Protein AF-A0A1H4JN04-F1 (afdb_monomer)

Secondary structure (DSSP, 8-state):
----------------------EETTTTEE--HHHHHHHHHHHHHHHHHHHTT---IIIIIHHHHHHHHHHHHHGGGPPTT--------S-STTTSHHHHHHGGGS-TT--EEEEE-SB-SS-EEEEESSTHHHHHHHHHHHHHHT---EE----STHHHHHHTT--EEEEE-B-TTTTSTT--GGGS-HHHHHHHHHHHHHHHHHHHHTTT-

Organism: NCBI:txid208445

Mean predicted aligned error: 12.45 Å

Sequence (213 aa):
MPRTRTSNRELFSLFRTAATVDFCESCAQVCTGQCCADALLDRARTQALQLHSRSAAADNASGIAVALEAARIRTPTMPDGAGLAVGFLDAEEIGARGSAHHAPTVAPDTVVINVDGAQLGDAPTEAGGPAHALLAALDQAGRETGVPPRAGAMASGNRRYAAAGLPAAGIGMGIPGYQTPAETADRVETHTLVAATRLVVATVRQLAGSVTG

Radius of gyration: 24.5 Å; Cα contacts (8 Å, |Δi|>4): 330; chains: 1; bounding box: 66×28×75 Å

Nearest PDB structures (foldseek):
  1tkh-assembly1_A  TM=7.810E-01  e=4.495E-03  Streptomyces griseus
  4h2k-assembly2_B  TM=6.368E-01  e=4.782E-03  Haemophilus influenzae Rd KW20
  4op4-assembly2_B  TM=6.641E-01  e=9.433E-03  Vibrio cholerae O1 biovar El Tor str. N16961
  7lji-assembly1_B-2  TM=6.453E-01  e=3.189E-01  Sphingomonas sp. KT-1

pLDDT: mean 81.04, std 20.5, range [25.94, 98.38]

InterPro domains:
  IPR007484 Peptidase M28 [PF04389] (56-203)

Structure (mmCIF, N/CA/C/O backbone):
data_AF-A0A1H4JN04-F1
#
_entry.id   AF-A0A1H4JN04-F1
#
loop_
_atom_site.group_PDB
_atom_site.id
_atom_site.type_symbol
_atom_site.label_atom_id
_atom_site.label_alt_id
_atom_site.label_comp_id
_atom_site.label_asym_id
_atom_site.label_entity_id
_atom_site.label_seq_id
_atom_site.pdbx_PDB_ins_code
_atom_site.Cartn_x
_atom_site.Cartn_y
_atom_site.Cartn_z
_atom_site.occupancy
_atom_site.B_iso_or_equiv
_atom_site.auth_seq_id
_atom_site.auth_comp_id
_atom_site.auth_asym_id
_atom_site.auth_atom_id
_atom_site.pdbx_PDB_model_num
ATOM 1 N N . MET A 1 1 ? -49.963 -9.755 -3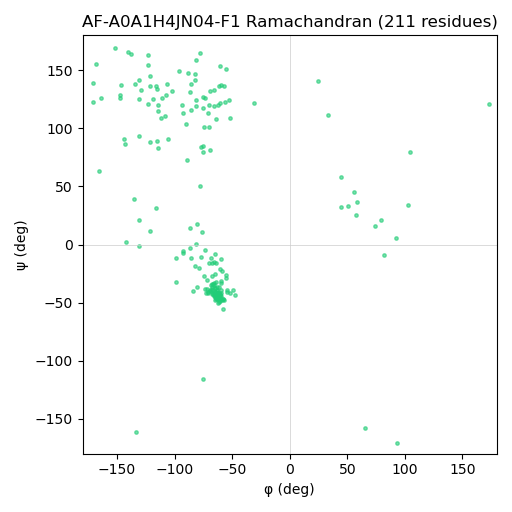6.664 1.00 28.50 1 MET A N 1
ATOM 2 C CA . MET A 1 1 ? -49.361 -9.342 -37.956 1.00 28.50 1 MET A CA 1
ATOM 3 C C . MET A 1 1 ? -49.487 -7.824 -38.081 1.00 28.50 1 MET A C 1
ATOM 5 O O . MET A 1 1 ? -50.532 -7.343 -37.672 1.00 28.50 1 MET A O 1
ATOM 9 N N . PRO A 1 2 ? -48.560 -7.091 -38.725 1.00 43.56 2 PRO A N 1
ATOM 10 C CA . PRO A 1 2 ? -47.093 -7.168 -38.650 1.00 43.56 2 PRO A CA 1
ATOM 11 C C . PRO A 1 2 ? -46.381 -5.776 -38.600 1.00 43.56 2 PRO A C 1
ATOM 13 O O . PRO A 1 2 ? -46.979 -4.759 -38.911 1.00 43.56 2 PRO A O 1
ATOM 16 N N . ARG A 1 3 ? -45.091 -5.810 -38.193 1.00 34.88 3 ARG A N 1
ATOM 17 C CA . ARG A 1 3 ? -43.846 -5.099 -38.640 1.00 34.88 3 ARG A CA 1
ATOM 18 C C . ARG A 1 3 ? -43.960 -3.732 -39.358 1.00 34.88 3 ARG A C 1
ATOM 20 O O . ARG A 1 3 ? -44.782 -3.589 -40.242 1.00 34.88 3 ARG A O 1
ATOM 27 N N . THR A 1 4 ? -43.087 -2.743 -39.103 1.00 33.72 4 THR A N 1
ATOM 28 C CA . THR A 1 4 ? -41.651 -2.668 -39.516 1.00 33.72 4 THR A CA 1
ATOM 29 C C . THR A 1 4 ? -40.889 -1.586 -38.715 1.00 33.72 4 THR A C 1
ATOM 31 O O . THR A 1 4 ? -41.399 -0.488 -38.552 1.00 33.72 4 THR A O 1
ATOM 34 N N . ARG A 1 5 ? -39.754 -1.867 -38.049 1.00 40.44 5 ARG A N 1
ATOM 35 C CA . ARG A 1 5 ? -38.342 -1.724 -38.506 1.00 40.44 5 ARG A CA 1
ATOM 36 C C . ARG A 1 5 ? -38.036 -0.554 -39.456 1.00 40.44 5 ARG A C 1
ATOM 38 O O . ARG A 1 5 ? -38.307 -0.674 -40.639 1.00 40.44 5 ARG A O 1
ATOM 45 N N . THR A 1 6 ? -37.285 0.419 -38.941 1.00 34.53 6 THR A N 1
ATOM 46 C CA . THR A 1 6 ? -36.242 1.232 -39.607 1.00 34.53 6 THR A CA 1
ATOM 47 C C . THR A 1 6 ? -35.555 2.032 -38.494 1.00 34.53 6 THR A C 1
ATOM 49 O O . THR A 1 6 ? -36.249 2.538 -37.628 1.00 34.53 6 THR A O 1
ATOM 52 N N . SER A 1 7 ? -34.250 2.248 -38.406 1.00 34.25 7 SER A N 1
ATOM 53 C CA . SER A 1 7 ? -33.061 1.776 -39.114 1.00 34.25 7 SER A CA 1
ATOM 54 C C . SER A 1 7 ? -31.942 2.641 -38.521 1.00 34.25 7 SER A C 1
ATOM 56 O O . SER A 1 7 ? -32.022 3.860 -38.641 1.00 34.25 7 SER A O 1
ATOM 58 N N . ASN A 1 8 ? -30.918 2.035 -37.914 1.00 35.16 8 ASN A N 1
ATOM 59 C CA . ASN A 1 8 ? -29.665 2.707 -37.563 1.00 35.16 8 ASN A CA 1
ATOM 60 C C . ASN A 1 8 ? -29.101 3.420 -38.801 1.00 35.16 8 ASN A C 1
ATOM 62 O O . ASN A 1 8 ? -28.632 2.773 -39.735 1.00 35.16 8 ASN A O 1
ATOM 66 N N . ARG A 1 9 ? -29.158 4.748 -38.814 1.00 36.44 9 ARG A N 1
ATOM 67 C CA . ARG A 1 9 ? -28.442 5.604 -39.760 1.00 36.44 9 ARG A CA 1
ATOM 68 C C . ARG A 1 9 ? -28.012 6.840 -38.995 1.00 36.44 9 ARG A C 1
ATOM 70 O O . ARG A 1 9 ? -28.771 7.788 -38.975 1.00 36.44 9 ARG A O 1
ATOM 77 N N . GLU A 1 10 ? -26.851 6.762 -38.352 1.00 33.22 10 GLU A N 1
ATOM 78 C CA . GLU A 1 10 ? -25.889 7.862 -38.149 1.00 33.22 10 GLU A CA 1
ATOM 79 C C . GLU A 1 10 ? -24.555 7.245 -37.696 1.00 33.22 10 GLU A C 1
ATOM 81 O O . GLU A 1 10 ? -24.078 7.394 -36.580 1.00 33.22 10 GLU A O 1
ATOM 86 N N . LEU A 1 11 ? -23.979 6.447 -38.587 1.00 33.81 11 LEU A N 1
ATOM 87 C CA . LEU A 1 11 ? -22.575 6.053 -38.602 1.00 33.81 11 LEU A CA 1
ATOM 88 C C . LEU A 1 11 ? -22.271 5.905 -40.091 1.00 33.81 11 LEU A C 1
ATOM 90 O O . LEU A 1 11 ? -23.042 5.241 -40.778 1.00 33.81 11 LEU A O 1
ATOM 94 N N . PHE A 1 12 ? -21.207 6.552 -40.564 1.00 32.62 12 PHE A N 1
ATOM 95 C CA . PHE A 1 12 ? -20.752 6.705 -41.961 1.00 32.62 12 PHE A CA 1
ATOM 96 C C . PHE A 1 12 ? -20.997 8.072 -42.609 1.00 32.62 12 PHE A C 1
ATOM 98 O O . PHE A 1 12 ? -21.871 8.249 -43.450 1.00 32.62 12 PHE A O 1
ATOM 105 N N . SER A 1 13 ? -20.115 9.011 -42.264 1.00 25.94 13 SER A N 1
ATOM 106 C CA . SER A 1 13 ? -19.637 10.123 -43.100 1.00 25.94 13 SER A CA 1
ATOM 107 C C . SER A 1 13 ? -18.478 10.765 -42.313 1.00 25.94 13 SER A C 1
ATOM 109 O O . SER A 1 13 ? -18.684 11.098 -41.157 1.00 25.94 13 SER A O 1
ATOM 111 N N . LEU A 1 14 ? -17.223 10.923 -42.733 1.00 28.14 14 LEU A N 1
ATOM 112 C CA . LEU A 1 14 ? -16.514 10.763 -43.992 1.00 28.14 14 LEU A CA 1
ATOM 113 C C . LEU A 1 14 ? -15.076 10.314 -43.657 1.00 28.14 14 LEU A C 1
ATOM 115 O O . LEU A 1 14 ? -14.365 11.044 -42.975 1.00 28.14 14 LEU A O 1
ATOM 119 N N . PHE A 1 15 ? -14.597 9.207 -44.222 1.00 27.91 15 PHE A N 1
ATOM 120 C CA . PHE A 1 15 ? -13.182 9.109 -44.592 1.00 27.91 15 PHE A CA 1
ATOM 121 C C . PHE A 1 15 ? -13.132 9.236 -46.111 1.00 27.91 15 PHE A C 1
ATOM 123 O O . PHE A 1 15 ? -13.278 8.258 -46.838 1.00 27.91 15 PHE A O 1
ATOM 130 N N . ARG A 1 16 ? -12.991 10.471 -46.607 1.00 29.03 16 ARG A N 1
ATOM 131 C CA . ARG A 1 16 ? -12.428 10.668 -47.944 1.00 29.03 16 ARG A CA 1
ATOM 132 C C . ARG A 1 16 ? -10.940 10.404 -47.810 1.00 29.03 16 ARG A C 1
ATOM 134 O O . ARG A 1 16 ? -10.205 11.261 -47.334 1.00 29.03 16 ARG A O 1
ATOM 141 N N . THR A 1 17 ? -10.506 9.223 -48.218 1.00 34.16 17 THR A N 1
ATOM 142 C CA . THR A 1 17 ? -9.106 8.998 -48.543 1.00 34.16 17 THR A CA 1
ATOM 143 C C . THR A 1 17 ? -8.814 9.765 -49.828 1.00 34.16 17 THR A C 1
ATOM 145 O O . THR A 1 17 ? -9.156 9.342 -50.930 1.00 34.16 17 THR A O 1
ATOM 148 N N . ALA A 1 18 ? -8.187 10.935 -49.698 1.00 36.44 18 ALA A N 1
ATOM 149 C CA . ALA A 1 18 ? -7.223 11.305 -50.719 1.00 36.44 18 ALA A CA 1
ATOM 150 C C . ALA A 1 18 ? -6.161 10.201 -50.678 1.00 36.44 18 ALA A C 1
ATOM 152 O O . ALA A 1 18 ? -5.630 9.909 -49.609 1.00 36.44 18 ALA A O 1
ATOM 153 N N . ALA A 1 19 ? -5.938 9.518 -51.799 1.00 39.62 19 ALA A N 1
ATOM 154 C CA . ALA A 1 19 ? -4.893 8.514 -51.905 1.00 39.62 19 ALA A CA 1
ATOM 155 C C . ALA A 1 19 ? -3.532 9.223 -51.848 1.00 39.62 19 ALA A C 1
ATOM 157 O O . ALA A 1 19 ? -2.934 9.521 -52.879 1.00 39.62 19 ALA A O 1
ATOM 158 N N . THR A 1 20 ? -3.066 9.550 -50.644 1.00 42.44 20 THR A N 1
ATOM 159 C CA . THR A 1 20 ? -1.646 9.771 -50.405 1.00 42.44 20 THR A CA 1
ATOM 160 C C . THR A 1 20 ? -1.004 8.397 -50.386 1.00 42.44 20 THR A C 1
ATOM 162 O O . THR A 1 20 ? -1.379 7.508 -49.623 1.00 42.44 20 THR A O 1
ATOM 165 N N . VAL A 1 21 ? -0.101 8.189 -51.334 1.00 44.69 21 VAL A N 1
ATOM 166 C CA . VAL A 1 21 ? 0.678 6.965 -51.455 1.00 44.69 21 VAL A CA 1
ATOM 167 C C . VAL A 1 21 ? 1.739 7.022 -50.360 1.00 44.69 21 VAL A C 1
ATOM 169 O O . VAL A 1 21 ? 2.866 7.435 -50.607 1.00 44.69 21 VAL A O 1
ATOM 172 N N . ASP A 1 22 ? 1.361 6.703 -49.125 1.00 50.53 22 ASP A N 1
ATOM 173 C CA . ASP A 1 22 ? 2.326 6.633 -48.034 1.00 50.53 22 ASP A CA 1
ATOM 174 C C . ASP A 1 22 ? 3.136 5.342 -48.177 1.00 50.53 22 ASP A C 1
ATOM 176 O O . ASP A 1 22 ? 2.600 4.243 -48.356 1.00 50.53 22 ASP A O 1
ATOM 180 N N . PHE A 1 23 ? 4.456 5.497 -48.185 1.00 49.50 23 PHE A N 1
ATOM 181 C CA . PHE A 1 23 ? 5.401 4.407 -48.372 1.00 49.50 23 PHE A CA 1
ATOM 182 C C . PHE A 1 23 ? 5.602 3.684 -47.036 1.00 49.50 23 PHE A C 1
ATOM 184 O O . PHE A 1 23 ? 5.939 4.311 -46.033 1.00 49.50 23 PHE A O 1
ATOM 191 N N . CYS A 1 24 ? 5.383 2.369 -47.001 1.00 51.59 24 CYS A N 1
ATOM 192 C CA . CYS A 1 24 ? 5.572 1.573 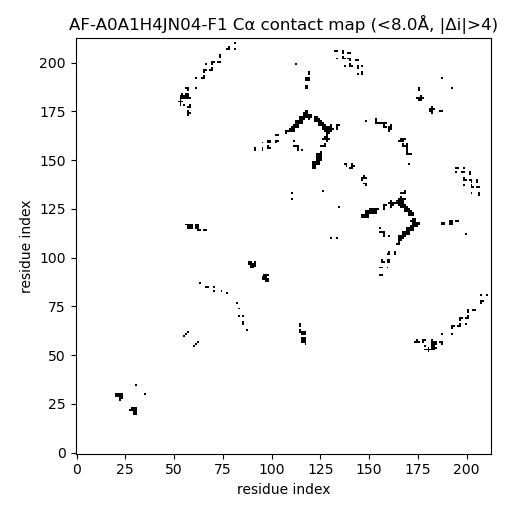-45.791 1.00 51.59 24 CYS A CA 1
ATOM 193 C C . CYS A 1 24 ? 6.993 0.998 -45.756 1.00 51.59 24 CYS A C 1
ATOM 195 O O . CYS A 1 24 ? 7.342 0.130 -46.560 1.00 51.59 24 CYS A O 1
ATOM 197 N N . GLU A 1 25 ? 7.813 1.453 -44.805 1.00 56.00 25 GLU A N 1
ATOM 198 C CA . GLU A 1 25 ? 9.202 0.994 -44.647 1.00 56.00 25 GLU A CA 1
ATOM 199 C C . GLU A 1 25 ? 9.319 -0.514 -44.364 1.00 56.00 25 GLU A C 1
ATOM 201 O O . GLU A 1 25 ? 10.358 -1.101 -44.649 1.00 56.00 25 GLU A O 1
ATOM 206 N N . SER A 1 26 ? 8.265 -1.176 -43.864 1.00 55.16 26 SER A N 1
ATOM 207 C CA . SER A 1 26 ? 8.341 -2.605 -43.521 1.00 55.16 26 SER A CA 1
ATOM 208 C C . SER A 1 26 ? 8.237 -3.548 -44.725 1.00 55.16 26 SER A C 1
ATOM 210 O O . SER A 1 26 ? 8.626 -4.707 -44.615 1.00 55.16 26 SER A O 1
ATOM 212 N N . CYS A 1 27 ? 7.692 -3.093 -45.857 1.00 57.31 27 CYS A N 1
ATOM 213 C CA . CYS A 1 27 ? 7.453 -3.939 -47.036 1.00 57.31 27 CYS A CA 1
ATOM 214 C C . CYS A 1 27 ? 7.954 -3.335 -48.355 1.00 57.31 27 CYS A C 1
ATOM 216 O O . CYS A 1 27 ? 7.844 -3.988 -49.391 1.00 57.31 27 CYS A O 1
ATOM 218 N N . ALA A 1 28 ? 8.529 -2.125 -48.326 1.00 55.62 28 ALA A N 1
ATOM 219 C CA . ALA A 1 28 ? 9.089 -1.429 -49.489 1.00 55.62 28 ALA A CA 1
ATOM 220 C C . ALA A 1 28 ? 8.124 -1.353 -50.697 1.00 55.62 28 ALA A C 1
ATOM 222 O O . ALA A 1 28 ? 8.550 -1.402 -51.853 1.00 55.62 28 ALA A O 1
ATOM 223 N N . GLN A 1 29 ? 6.815 -1.251 -50.435 1.00 58.88 29 GLN A N 1
ATOM 224 C CA . GLN A 1 29 ? 5.751 -1.196 -51.442 1.00 58.88 29 GLN A CA 1
ATOM 225 C C . GLN A 1 29 ? 4.649 -0.191 -51.059 1.00 58.88 29 GLN A C 1
ATOM 227 O O . GLN A 1 29 ? 4.565 0.277 -49.922 1.00 58.88 29 GLN A O 1
ATOM 232 N N . VAL A 1 30 ? 3.802 0.145 -52.042 1.00 56.59 30 VAL A N 1
ATOM 233 C CA . VAL A 1 30 ? 2.642 1.039 -51.892 1.00 56.59 30 VAL A CA 1
ATOM 234 C C . VAL A 1 30 ? 1.639 0.443 -50.901 1.00 56.59 30 VAL A C 1
ATOM 236 O O . VAL A 1 30 ? 1.120 -0.653 -51.115 1.00 56.59 30 VAL A O 1
ATOM 239 N N . CYS A 1 31 ? 1.362 1.175 -49.820 1.00 55.69 31 CYS A N 1
ATOM 240 C CA . CYS A 1 31 ? 0.567 0.680 -48.703 1.00 55.69 31 CYS A CA 1
ATOM 241 C C . CYS A 1 31 ? -0.918 0.545 -49.087 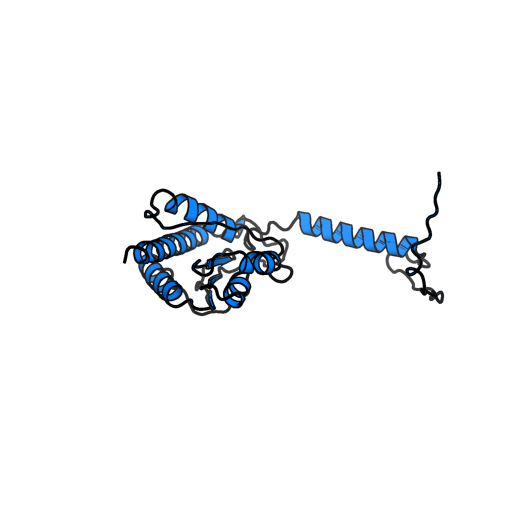1.00 55.69 31 CYS A C 1
ATOM 243 O O . CYS A 1 31 ? -1.611 1.532 -49.335 1.00 55.69 31 CYS A O 1
ATOM 245 N N . THR A 1 32 ? -1.432 -0.685 -49.142 1.00 66.56 32 THR A N 1
ATOM 246 C CA . THR A 1 32 ? -2.881 -0.933 -49.201 1.00 66.56 32 THR A CA 1
ATOM 247 C C . THR A 1 32 ? -3.476 -0.853 -47.793 1.00 66.56 32 THR A C 1
ATOM 249 O O . THR A 1 32 ? -2.770 -1.049 -46.804 1.00 66.56 32 THR A O 1
ATOM 252 N N . GLY A 1 33 ? -4.790 -0.623 -47.669 1.00 66.00 33 GLY A N 1
ATOM 253 C CA . GLY A 1 33 ? -5.460 -0.617 -46.356 1.00 66.00 33 GLY A CA 1
ATOM 2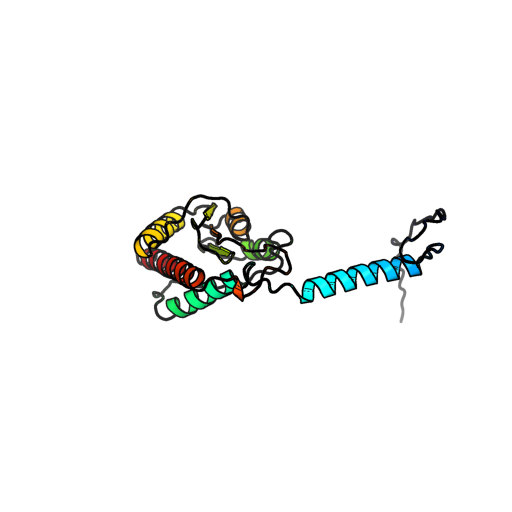54 C C . GLY A 1 33 ? -5.248 -1.912 -45.553 1.00 66.00 33 GLY A C 1
ATOM 255 O O . GLY A 1 33 ? -5.182 -1.872 -44.327 1.00 66.00 33 GLY A O 1
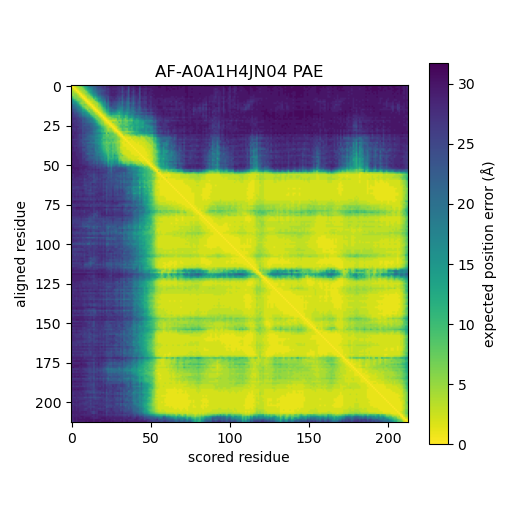ATOM 256 N N . GLN A 1 34 ? -5.053 -3.038 -46.247 1.00 69.81 34 GLN A N 1
ATOM 257 C CA . GLN A 1 34 ? -4.726 -4.329 -45.644 1.00 69.81 34 GLN A CA 1
ATOM 258 C C . GLN A 1 34 ? -3.310 -4.348 -45.039 1.00 69.81 34 GLN A C 1
ATOM 260 O O . GLN A 1 34 ? -3.127 -4.850 -43.937 1.00 69.81 34 GLN A O 1
ATOM 265 N N . CYS A 1 35 ? -2.328 -3.727 -45.699 1.00 67.00 35 CYS A N 1
ATOM 266 C CA . CYS A 1 35 ? -0.950 -3.648 -45.206 1.00 67.00 35 CYS A CA 1
ATOM 267 C C . CYS A 1 35 ? -0.843 -2.839 -43.901 1.00 67.00 35 CYS A C 1
ATOM 269 O O . CYS A 1 35 ? -0.174 -3.266 -42.961 1.00 67.00 35 CYS A O 1
ATOM 271 N N . CYS A 1 36 ? -1.567 -1.718 -43.793 1.00 68.12 36 CYS A N 1
ATOM 272 C CA . CYS A 1 36 ? -1.653 -0.957 -42.541 1.00 68.12 36 CYS A CA 1
ATOM 273 C C . CYS A 1 36 ? -2.280 -1.778 -41.404 1.00 68.12 36 CYS A C 1
ATOM 275 O O . CYS A 1 36 ? -1.807 -1.718 -40.269 1.00 68.12 36 CYS A O 1
ATOM 277 N N . ALA A 1 37 ? -3.338 -2.541 -41.698 1.00 70.00 37 ALA A N 1
ATOM 278 C CA . ALA A 1 37 ? -3.999 -3.389 -40.710 1.00 70.00 37 ALA A CA 1
ATOM 279 C C . ALA A 1 37 ? -3.071 -4.511 -40.218 1.00 70.00 37 ALA A C 1
ATOM 281 O O . ALA A 1 37 ? -2.956 -4.724 -39.012 1.00 70.00 37 ALA A O 1
ATOM 282 N N . ASP A 1 38 ? -2.353 -5.164 -41.131 1.00 72.81 38 ASP A N 1
ATOM 283 C CA . ASP A 1 38 ? -1.415 -6.234 -40.795 1.00 72.81 38 ASP A CA 1
ATOM 284 C C . ASP A 1 38 ? -0.203 -5.703 -40.010 1.00 72.81 38 ASP A C 1
ATOM 286 O O . ASP A 1 38 ? 0.202 -6.325 -39.033 1.00 72.81 38 ASP A O 1
ATOM 290 N N . ALA A 1 39 ? 0.315 -4.511 -40.335 1.00 70.12 39 ALA A N 1
ATOM 291 C CA . ALA A 1 39 ? 1.392 -3.868 -39.575 1.00 70.12 39 ALA A CA 1
ATOM 292 C C . ALA A 1 39 ? 0.958 -3.438 -38.160 1.00 70.12 39 ALA A C 1
ATOM 294 O O . ALA A 1 39 ? 1.735 -3.534 -37.208 1.00 70.12 39 ALA A O 1
ATOM 295 N N . LEU A 1 40 ? -0.288 -2.979 -37.991 1.00 73.75 40 LEU A N 1
ATOM 296 C CA . LEU A 1 40 ? -0.857 -2.692 -36.671 1.00 73.75 40 LEU A CA 1
ATOM 297 C C . LEU A 1 40 ? -1.042 -3.971 -35.852 1.00 73.75 40 LEU A C 1
ATOM 299 O O . LEU A 1 40 ? -0.724 -3.984 -34.663 1.00 73.75 40 LEU A O 1
ATOM 303 N N . LEU A 1 41 ? -1.512 -5.048 -36.483 1.00 75.56 41 LEU A N 1
ATOM 304 C CA . LEU A 1 41 ? -1.635 -6.359 -35.849 1.00 75.56 41 LEU A CA 1
ATOM 305 C C . LEU A 1 41 ? -0.268 -6.942 -35.482 1.00 75.56 41 LEU A C 1
ATOM 307 O O . LEU A 1 41 ? -0.140 -7.535 -34.416 1.00 75.56 41 LEU A O 1
ATOM 311 N N . ASP A 1 42 ? 0.754 -6.749 -36.312 1.00 72.62 42 ASP A N 1
ATOM 312 C CA . ASP A 1 42 ? 2.114 -7.216 -36.047 1.00 72.62 42 ASP A CA 1
ATOM 313 C C . ASP A 1 42 ? 2.797 -6.408 -34.935 1.00 72.62 42 ASP A C 1
ATOM 315 O O . ASP A 1 42 ? 3.412 -6.985 -34.039 1.00 72.62 42 ASP A O 1
ATOM 319 N N . ARG A 1 43 ? 2.584 -5.084 -34.883 1.00 70.56 43 ARG A N 1
ATOM 320 C CA . ARG A 1 43 ? 2.975 -4.264 -33.722 1.00 70.56 43 ARG A CA 1
ATOM 321 C C . ARG A 1 43 ? 2.253 -4.702 -32.456 1.00 70.56 43 ARG A C 1
ATOM 323 O O . ARG A 1 43 ? 2.905 -4.871 -31.433 1.00 70.56 43 ARG A O 1
ATOM 330 N N . ALA A 1 44 ? 0.944 -4.937 -32.519 1.00 67.50 44 ALA A N 1
ATOM 331 C CA . ALA A 1 44 ? 0.170 -5.411 -31.374 1.00 67.50 44 ALA A CA 1
ATOM 332 C C . ALA A 1 44 ? 0.629 -6.804 -30.911 1.00 67.50 44 ALA A C 1
ATOM 334 O O . ALA A 1 44 ? 0.739 -7.039 -29.712 1.00 67.50 44 ALA A O 1
ATOM 335 N N . ARG A 1 45 ? 0.964 -7.713 -31.837 1.00 66.56 45 ARG A N 1
ATOM 336 C CA . ARG A 1 45 ? 1.539 -9.034 -31.533 1.00 66.56 45 ARG A CA 1
ATOM 337 C C . ARG A 1 45 ? 2.941 -8.930 -30.953 1.00 66.56 45 ARG A C 1
ATOM 339 O O . ARG A 1 45 ? 3.224 -9.605 -29.974 1.00 66.56 45 ARG A O 1
ATOM 346 N N . THR A 1 46 ? 3.794 -8.071 -31.499 1.00 60.75 46 THR A N 1
ATOM 347 C CA . THR A 1 46 ? 5.146 -7.821 -30.981 1.00 60.75 46 THR A CA 1
ATOM 348 C C . THR A 1 46 ? 5.083 -7.225 -29.577 1.00 60.75 46 THR A C 1
ATOM 350 O O . THR A 1 46 ? 5.795 -7.669 -28.682 1.00 60.75 46 THR A O 1
ATOM 353 N N . GLN A 1 47 ? 4.169 -6.284 -29.344 1.00 58.94 47 GLN A N 1
ATOM 354 C CA . GLN A 1 47 ? 3.922 -5.689 -28.034 1.00 58.94 47 GLN A CA 1
ATOM 355 C C . GLN A 1 47 ? 3.324 -6.712 -27.054 1.00 58.94 47 GLN A C 1
ATOM 357 O O . GLN A 1 47 ? 3.737 -6.770 -25.899 1.00 58.94 47 GLN A O 1
ATOM 362 N N . ALA A 1 48 ? 2.426 -7.587 -27.515 1.00 54.03 48 ALA A N 1
ATOM 363 C CA . ALA A 1 48 ? 1.912 -8.706 -26.730 1.00 54.03 48 ALA A CA 1
ATOM 364 C C . ALA A 1 48 ? 3.010 -9.726 -26.392 1.00 54.03 48 ALA A C 1
ATOM 366 O O . ALA A 1 48 ? 3.084 -10.180 -25.259 1.00 54.03 48 ALA A O 1
ATOM 367 N N . LEU A 1 49 ? 3.909 -10.058 -27.319 1.00 53.06 49 LEU A N 1
ATOM 368 C CA . LEU A 1 49 ? 5.046 -10.949 -27.064 1.00 53.06 49 LEU A CA 1
ATOM 369 C C . LEU A 1 49 ? 6.065 -10.317 -26.102 1.00 53.06 49 LEU A C 1
ATOM 371 O O . LEU A 1 49 ? 6.606 -11.018 -25.255 1.00 53.06 49 LEU A O 1
ATOM 375 N N . GLN A 1 50 ? 6.255 -8.994 -26.148 1.00 53.88 50 GLN A N 1
ATOM 376 C CA . GLN A 1 50 ? 7.023 -8.248 -25.142 1.00 53.88 50 GLN A CA 1
ATOM 377 C C . GLN A 1 50 ? 6.343 -8.215 -23.762 1.00 53.88 50 GLN A C 1
ATOM 379 O O . GLN A 1 50 ? 7.031 -8.101 -22.749 1.00 53.88 50 GLN A O 1
ATOM 384 N N . LEU A 1 51 ? 5.012 -8.326 -23.700 1.00 51.84 51 LEU A N 1
ATOM 385 C CA . LEU A 1 51 ? 4.261 -8.470 -22.446 1.00 51.84 51 LEU A CA 1
ATOM 386 C C . LEU A 1 51 ? 4.398 -9.882 -21.844 1.00 51.84 51 LEU A C 1
ATOM 388 O O . LEU A 1 51 ? 4.359 -10.016 -20.627 1.00 51.84 51 LEU A O 1
ATOM 392 N N . HIS A 1 52 ? 4.643 -10.920 -22.654 1.00 48.28 52 HIS A N 1
ATOM 393 C CA . HIS A 1 52 ? 4.829 -12.303 -22.176 1.00 48.28 52 HIS A CA 1
ATOM 394 C C . HIS A 1 52 ? 6.184 -12.559 -21.483 1.00 48.28 52 HIS A C 1
ATOM 396 O O . HIS A 1 52 ? 6.398 -13.654 -20.967 1.00 48.28 52 HIS A O 1
ATOM 402 N N . SER A 1 53 ? 7.098 -11.580 -21.443 1.00 50.09 53 SER A N 1
ATOM 403 C CA . SER A 1 53 ? 8.424 -11.721 -20.817 1.00 50.09 53 SER A CA 1
ATOM 404 C C . SER A 1 53 ? 8.711 -10.716 -19.697 1.00 50.09 53 SER A C 1
ATOM 406 O O . SER A 1 53 ? 9.864 -10.583 -19.289 1.00 50.09 53 SER A O 1
ATOM 408 N N . ARG A 1 54 ? 7.711 -9.973 -19.208 1.00 60.78 54 ARG A N 1
ATOM 409 C CA . ARG A 1 54 ? 7.895 -9.098 -18.042 1.00 60.78 54 ARG A CA 1
ATOM 410 C C . ARG A 1 54 ? 7.567 -9.901 -16.797 1.00 60.78 54 ARG A C 1
ATOM 412 O O . ARG A 1 54 ? 6.404 -10.161 -16.518 1.00 60.78 54 ARG A O 1
ATOM 419 N N . SER A 1 55 ? 8.599 -10.328 -16.074 1.00 69.25 55 SER A N 1
ATOM 420 C CA . SER A 1 55 ? 8.410 -11.071 -14.829 1.00 69.25 55 SER A CA 1
ATOM 421 C C . SER A 1 55 ? 7.724 -10.222 -13.753 1.00 69.25 55 SER A C 1
ATOM 423 O O . SER A 1 55 ? 7.239 -10.835 -12.804 1.00 69.25 55 SER A O 1
ATOM 425 N N . ALA A 1 56 ? 7.664 -8.882 -13.904 1.00 82.94 56 ALA A N 1
ATOM 426 C CA . ALA A 1 56 ? 6.935 -7.947 -13.029 1.00 82.94 56 ALA A CA 1
ATOM 427 C C . ALA A 1 56 ? 7.160 -8.269 -11.535 1.00 82.94 56 ALA A C 1
ATOM 429 O O . ALA A 1 56 ? 6.266 -8.207 -10.685 1.00 82.94 56 ALA A O 1
ATOM 430 N N . ALA A 1 57 ? 8.366 -8.775 -11.243 1.00 89.00 57 ALA A N 1
ATOM 431 C CA . ALA A 1 57 ? 8.651 -9.432 -9.981 1.00 89.00 57 ALA A CA 1
ATOM 432 C C . ALA A 1 57 ? 8.698 -8.409 -8.852 1.00 89.00 57 ALA A C 1
ATOM 434 O O . ALA A 1 57 ? 8.371 -8.736 -7.713 1.00 89.00 57 ALA A O 1
ATOM 435 N N . ALA A 1 58 ? 9.109 -7.189 -9.195 1.00 90.06 58 ALA A N 1
ATOM 436 C CA . ALA A 1 58 ? 9.186 -6.072 -8.287 1.00 90.06 58 ALA A CA 1
ATOM 437 C C . ALA A 1 58 ? 7.967 -5.145 -8.406 1.00 90.06 58 ALA A C 1
ATOM 439 O O . ALA A 1 58 ? 7.526 -4.617 -7.400 1.00 90.06 58 ALA A O 1
ATOM 440 N N . ASP A 1 59 ? 7.380 -5.005 -9.589 1.00 91.06 59 ASP A N 1
ATOM 441 C CA . ASP A 1 59 ? 6.215 -4.186 -9.909 1.00 91.06 59 ASP A CA 1
ATOM 442 C C . ASP A 1 59 ? 5.087 -5.061 -10.487 1.00 91.06 59 ASP A C 1
ATOM 444 O O . ASP A 1 59 ? 4.995 -5.321 -11.684 1.00 91.06 59 ASP A O 1
ATOM 448 N N . ASN A 1 60 ? 4.221 -5.632 -9.654 1.00 92.44 60 ASN A N 1
ATOM 449 C CA . ASN A 1 60 ? 4.241 -5.533 -8.194 1.00 92.44 60 ASN A CA 1
ATOM 450 C C . ASN A 1 60 ? 4.000 -6.892 -7.519 1.00 92.44 60 ASN A C 1
ATOM 452 O O . ASN A 1 60 ? 3.298 -7.009 -6.509 1.00 92.44 60 ASN A O 1
ATOM 456 N N . ALA A 1 61 ? 4.569 -7.966 -8.081 1.00 93.06 61 ALA A N 1
ATOM 457 C CA . ALA A 1 61 ? 4.441 -9.301 -7.493 1.00 93.06 61 ALA A CA 1
ATOM 458 C C . ALA A 1 61 ? 5.018 -9.373 -6.063 1.00 93.06 61 ALA A C 1
ATOM 460 O O . ALA A 1 61 ? 4.481 -10.078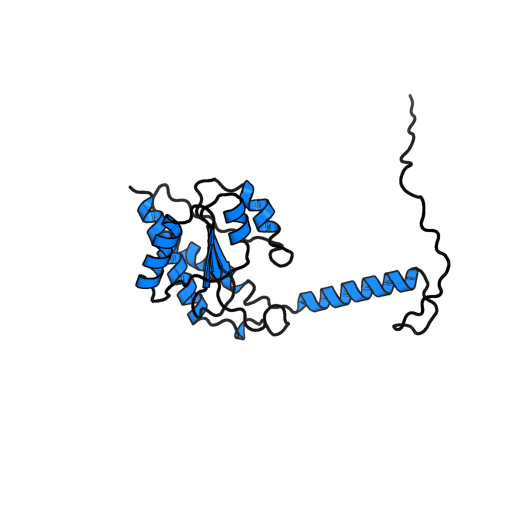 -5.206 1.00 93.06 61 ALA A O 1
ATOM 461 N N . SER A 1 62 ? 6.072 -8.615 -5.769 1.00 93.25 62 SER A N 1
ATOM 462 C CA . SER A 1 62 ? 6.656 -8.471 -4.432 1.00 93.25 62 SER A CA 1
ATOM 463 C C . SER A 1 62 ? 5.721 -7.788 -3.432 1.00 93.25 62 SER A C 1
ATOM 465 O O . SER A 1 62 ? 5.577 -8.290 -2.316 1.00 93.25 62 SER A O 1
ATOM 467 N N . GLY A 1 63 ? 5.045 -6.695 -3.801 1.00 93.69 63 GLY A N 1
ATOM 468 C CA . GLY A 1 63 ? 4.037 -6.061 -2.947 1.00 93.69 63 GLY A CA 1
ATOM 469 C C . GLY A 1 63 ? 2.851 -6.989 -2.679 1.00 93.69 63 GLY A C 1
ATOM 470 O O . GLY A 1 63 ? 2.397 -7.098 -1.537 1.00 93.69 63 GLY A O 1
ATOM 471 N N . ILE A 1 64 ? 2.421 -7.754 -3.693 1.00 94.75 64 ILE A N 1
ATOM 472 C CA . ILE A 1 64 ? 1.422 -8.826 -3.539 1.00 94.75 64 ILE A CA 1
ATOM 473 C C . ILE A 1 64 ? 1.897 -9.872 -2.520 1.00 94.75 64 ILE A C 1
ATOM 475 O O . ILE A 1 64 ? 1.139 -10.241 -1.620 1.00 94.75 64 ILE A O 1
ATOM 479 N N . ALA A 1 65 ? 3.147 -10.331 -2.624 1.00 95.12 65 ALA A N 1
ATOM 480 C CA . ALA A 1 65 ? 3.711 -11.312 -1.700 1.00 95.12 65 ALA A CA 1
ATOM 481 C C . ALA A 1 65 ? 3.744 -10.792 -0.252 1.00 95.12 65 ALA A C 1
ATOM 483 O O . ALA A 1 65 ? 3.353 -11.514 0.666 1.00 95.12 65 ALA A O 1
ATOM 484 N N . VAL A 1 66 ? 4.139 -9.529 -0.048 1.00 95.88 66 VAL A N 1
ATOM 485 C CA . VAL A 1 66 ? 4.123 -8.873 1.270 1.00 95.88 66 VAL A CA 1
ATOM 486 C C . VAL A 1 66 ? 2.705 -8.806 1.840 1.00 95.88 66 VAL A C 1
ATOM 488 O O . VAL A 1 66 ? 2.497 -9.157 3.002 1.00 95.88 66 VAL A O 1
ATOM 491 N N . ALA A 1 67 ? 1.717 -8.396 1.038 1.00 95.69 67 ALA A N 1
ATOM 492 C CA . ALA A 1 67 ? 0.328 -8.292 1.482 1.00 95.69 67 ALA A CA 1
ATOM 493 C C . ALA A 1 67 ? -0.260 -9.659 1.876 1.00 95.69 67 ALA A C 1
ATOM 495 O O . ALA A 1 67 ? -0.893 -9.783 2.929 1.00 95.69 67 ALA A O 1
ATOM 496 N N . LEU A 1 68 ? -0.013 -10.695 1.067 1.00 97.50 68 LEU A N 1
ATOM 497 C CA . LEU A 1 68 ? -0.461 -12.062 1.345 1.00 97.50 68 LEU A CA 1
ATOM 498 C C . LEU A 1 68 ? 0.162 -12.620 2.625 1.00 97.50 68 LEU A C 1
ATOM 500 O O . LEU A 1 68 ? -0.552 -13.173 3.464 1.00 97.50 68 LEU A O 1
ATOM 504 N N . GLU A 1 69 ? 1.473 -12.463 2.801 1.00 97.94 69 GLU A N 1
ATOM 505 C CA . GLU A 1 69 ? 2.160 -12.988 3.980 1.00 97.94 69 GLU A CA 1
ATOM 506 C C . GLU A 1 69 ? 1.761 -12.230 5.251 1.00 97.94 69 GLU A C 1
ATOM 508 O O . GLU A 1 69 ? 1.505 -12.844 6.292 1.00 97.94 69 GLU A O 1
ATOM 513 N N . ALA A 1 70 ? 1.619 -10.904 5.172 1.00 96.62 70 ALA A N 1
ATOM 514 C CA . ALA A 1 70 ? 1.131 -10.110 6.292 1.00 96.62 70 ALA A CA 1
ATOM 515 C C . ALA A 1 70 ? -0.284 -10.534 6.713 1.00 96.62 70 ALA A C 1
ATOM 517 O O . ALA A 1 70 ? -0.544 -10.702 7.909 1.00 96.62 70 ALA A O 1
ATOM 518 N N . ALA A 1 71 ? -1.179 -10.774 5.749 1.00 96.19 71 ALA A N 1
ATOM 519 C CA . ALA A 1 71 ? -2.519 -11.278 6.027 1.00 96.19 71 ALA A CA 1
ATOM 520 C C . ALA A 1 71 ? -2.481 -12.671 6.663 1.00 96.19 71 ALA A C 1
ATOM 522 O O . ALA A 1 71 ? -3.082 -12.873 7.717 1.00 96.19 71 ALA A O 1
ATOM 523 N N . ARG A 1 72 ? -1.693 -13.603 6.110 1.00 97.50 72 ARG A N 1
ATOM 524 C CA . ARG A 1 72 ? -1.515 -14.952 6.672 1.00 97.50 72 ARG A CA 1
ATOM 525 C C . ARG A 1 72 ? -1.077 -14.914 8.141 1.00 97.50 72 ARG A C 1
ATOM 527 O O . ARG A 1 72 ? -1.569 -15.705 8.944 1.00 97.50 72 ARG A O 1
ATOM 534 N N . ILE A 1 73 ? -0.168 -14.003 8.497 1.00 97.12 73 ILE A N 1
ATOM 535 C CA . ILE A 1 73 ? 0.326 -13.826 9.872 1.00 97.12 73 ILE A CA 1
ATOM 536 C C . ILE A 1 73 ? -0.732 -13.183 10.779 1.00 97.12 73 ILE A C 1
ATOM 538 O O . ILE A 1 73 ? -0.864 -13.572 11.942 1.00 97.12 73 ILE A O 1
ATOM 542 N N . ARG A 1 74 ? -1.464 -12.172 10.293 1.00 94.00 74 ARG A N 1
ATOM 543 C CA . ARG A 1 74 ? -2.376 -11.378 11.130 1.00 94.00 74 ARG A CA 1
ATOM 544 C C . ARG A 1 74 ? -3.745 -12.009 11.315 1.00 94.00 74 ARG A C 1
ATOM 546 O O . ARG A 1 74 ? -4.234 -11.967 12.441 1.00 94.00 74 ARG A O 1
ATOM 553 N N . THR A 1 75 ? -4.333 -12.611 10.281 1.00 92.94 75 THR A N 1
ATOM 554 C CA . THR A 1 75 ? -5.702 -13.157 10.314 1.00 92.94 75 THR A CA 1
ATOM 555 C C . THR A 1 75 ? -5.992 -14.028 11.547 1.00 92.94 75 THR A C 1
ATOM 557 O O . THR A 1 75 ? -7.025 -13.798 12.169 1.00 92.94 75 THR A O 1
ATOM 560 N N . PRO A 1 76 ? -5.107 -14.944 11.998 1.00 93.44 76 PRO A N 1
ATOM 561 C CA . PRO A 1 76 ? -5.374 -15.775 13.180 1.00 93.44 76 PRO A CA 1
ATOM 562 C C . PRO A 1 76 ? -5.399 -15.026 14.523 1.00 93.44 76 PRO A C 1
ATOM 564 O O . PRO A 1 76 ? -5.761 -15.609 15.537 1.00 93.44 76 PRO A O 1
ATOM 567 N N . THR A 1 77 ? -4.948 -13.771 14.560 1.00 92.44 77 THR A N 1
ATOM 568 C CA . THR A 1 77 ? -4.766 -12.981 15.794 1.00 92.44 77 THR A CA 1
ATOM 569 C C . THR A 1 77 ? -5.400 -11.594 15.692 1.00 92.44 77 THR A C 1
ATOM 571 O O . THR A 1 77 ? -4.991 -10.666 16.397 1.00 92.44 77 THR A O 1
ATOM 574 N N . MET A 1 78 ? -6.351 -11.423 14.770 1.00 92.06 78 MET A N 1
ATOM 575 C CA . MET A 1 78 ? -7.139 -10.199 14.676 1.00 92.06 78 MET A CA 1
ATOM 576 C C . MET A 1 78 ? -8.081 -10.101 15.885 1.00 92.06 78 MET A C 1
ATOM 578 O O . MET A 1 78 ? -8.726 -11.097 16.209 1.00 92.06 78 MET A O 1
ATOM 582 N N . PRO A 1 79 ? -8.150 -8.941 16.564 1.00 89.75 79 PRO A N 1
ATOM 583 C CA . PRO A 1 79 ? -9.138 -8.706 17.611 1.00 89.75 79 PRO A CA 1
ATOM 584 C C . PRO A 1 79 ? -10.571 -8.814 17.083 1.00 89.75 79 PRO A C 1
ATOM 586 O O . PRO A 1 79 ? -10.830 -8.521 15.912 1.00 89.75 79 PRO A O 1
ATOM 589 N N . ASP A 1 80 ? -11.508 -9.153 17.967 1.00 85.94 80 ASP A N 1
ATOM 590 C CA . ASP A 1 80 ? -12.934 -9.106 17.649 1.00 85.94 80 ASP A CA 1
ATOM 591 C C . ASP A 1 80 ? -13.339 -7.691 17.208 1.00 85.94 80 ASP A C 1
ATOM 593 O O . ASP A 1 80 ? -12.919 -6.692 17.790 1.00 85.94 80 ASP A O 1
ATOM 597 N N . GLY A 1 81 ? -14.145 -7.604 16.149 1.00 84.00 81 GLY A N 1
ATOM 598 C CA . GLY A 1 81 ? -14.586 -6.329 15.575 1.00 84.00 81 GLY A CA 1
ATOM 599 C C . GLY A 1 81 ? -13.584 -5.658 14.626 1.00 84.00 81 GLY A C 1
ATOM 600 O O . GLY A 1 81 ? -13.966 -4.717 13.935 1.00 84.00 81 GLY A O 1
ATOM 601 N N . ALA A 1 82 ? -12.345 -6.150 14.514 1.00 88.06 82 ALA A N 1
ATOM 602 C CA . ALA A 1 82 ? -11.377 -5.647 13.542 1.00 88.06 82 ALA A CA 1
ATOM 603 C C . ALA A 1 82 ? -11.406 -6.472 12.240 1.00 88.06 82 ALA A C 1
ATOM 605 O O . ALA A 1 82 ? -11.138 -7.674 12.233 1.00 88.06 82 ALA A O 1
ATOM 606 N N . GLY A 1 83 ? -11.702 -5.813 11.116 1.00 90.62 83 GLY A N 1
ATOM 607 C CA . GLY A 1 83 ? -11.658 -6.416 9.782 1.00 90.62 83 GLY A CA 1
ATOM 608 C C . GLY A 1 83 ? -10.279 -6.304 9.126 1.00 90.62 83 GLY A C 1
ATOM 609 O O . GLY A 1 83 ? -9.566 -5.322 9.319 1.00 90.62 83 GLY A O 1
ATOM 610 N N . LEU A 1 84 ? -9.913 -7.296 8.311 1.00 93.56 84 LEU A N 1
ATOM 611 C CA . LEU A 1 84 ? -8.766 -7.225 7.405 1.00 93.56 84 LEU A CA 1
ATOM 612 C C . LEU A 1 84 ? -9.204 -7.682 6.013 1.00 93.56 84 LEU A C 1
ATOM 614 O O . LEU A 1 84 ? -9.710 -8.792 5.856 1.00 93.56 84 LEU A O 1
ATOM 618 N N . ALA A 1 85 ? -8.979 -6.837 5.011 1.00 95.06 85 ALA A N 1
ATOM 619 C CA . ALA A 1 85 ? -9.197 -7.156 3.607 1.00 95.06 85 ALA A CA 1
ATOM 620 C C . ALA A 1 85 ? -7.888 -6.992 2.830 1.00 95.06 85 ALA A C 1
ATOM 622 O O . ALA A 1 85 ? -7.095 -6.096 3.115 1.00 95.06 85 ALA A O 1
ATOM 623 N N . VAL A 1 86 ? -7.680 -7.854 1.835 1.00 95.81 86 VAL A N 1
ATOM 624 C CA . VAL A 1 86 ? -6.556 -7.771 0.896 1.00 95.81 86 VAL A CA 1
ATOM 625 C C . VAL A 1 86 ? -7.131 -7.589 -0.501 1.00 95.81 86 VAL A C 1
ATOM 627 O O . VAL A 1 86 ? -7.968 -8.383 -0.929 1.00 95.81 86 VAL A O 1
ATOM 630 N N . GLY A 1 87 ? -6.702 -6.537 -1.196 1.00 94.31 87 GLY A N 1
ATOM 631 C CA . GLY A 1 87 ? -7.126 -6.236 -2.559 1.00 94.31 87 GLY A CA 1
ATOM 632 C C . GLY A 1 87 ? -5.954 -6.297 -3.531 1.00 94.31 87 GLY A C 1
ATOM 633 O O . GLY A 1 87 ? -4.894 -5.743 -3.250 1.00 94.31 87 GLY A O 1
ATOM 634 N N . PHE A 1 88 ? -6.174 -6.913 -4.692 1.00 94.44 88 PHE A N 1
ATOM 635 C CA . PHE A 1 88 ? -5.259 -6.872 -5.834 1.00 94.44 88 PHE A CA 1
ATOM 636 C C . PHE A 1 88 ? -5.951 -6.128 -6.966 1.00 94.44 88 PHE A C 1
ATOM 638 O O . PHE A 1 88 ? -7.013 -6.544 -7.432 1.00 94.44 88 PHE A O 1
ATOM 645 N N . LEU A 1 89 ? -5.397 -4.978 -7.335 1.00 94.62 89 LEU A N 1
ATOM 646 C CA . LEU A 1 89 ? -6.053 -4.025 -8.214 1.00 94.62 89 LEU A CA 1
ATOM 647 C C . LEU A 1 89 ? -5.366 -4.065 -9.570 1.00 94.62 89 LEU A C 1
ATOM 649 O O . LEU A 1 89 ? -4.151 -3.928 -9.660 1.00 94.62 89 LEU A O 1
ATOM 653 N N . ASP A 1 90 ? -6.163 -4.230 -10.616 1.00 92.62 90 ASP A N 1
ATOM 654 C CA . ASP A 1 90 ? -5.661 -4.228 -11.982 1.00 92.62 90 ASP A CA 1
ATOM 655 C C . ASP A 1 90 ? -5.394 -2.794 -12.476 1.00 92.62 90 ASP A C 1
ATOM 657 O O . ASP A 1 90 ? -5.893 -1.805 -11.920 1.00 92.62 90 ASP A O 1
ATOM 661 N N . ALA A 1 91 ? -4.651 -2.683 -13.574 1.00 93.00 91 ALA A N 1
ATOM 662 C CA . ALA A 1 91 ? -4.457 -1.444 -14.313 1.00 93.00 91 ALA A CA 1
ATOM 663 C C . ALA A 1 91 ? -3.838 -0.301 -13.479 1.00 93.00 91 ALA A C 1
ATOM 665 O O . ALA A 1 91 ? -4.195 0.872 -13.663 1.00 93.00 91 ALA A O 1
ATOM 666 N N . GLU A 1 92 ? -2.915 -0.642 -12.574 1.00 93.06 92 GLU A N 1
ATOM 667 C CA . GLU A 1 92 ? -2.038 0.311 -11.880 1.00 93.06 92 GLU A CA 1
ATOM 668 C C . GLU A 1 92 ? -1.216 1.105 -12.911 1.00 93.06 92 GLU A C 1
ATOM 670 O O . GLU A 1 92 ? -1.401 2.312 -13.070 1.00 93.06 92 GLU A O 1
ATOM 675 N N . GLU A 1 93 ? -0.502 0.380 -13.766 1.00 90.50 93 GLU A N 1
ATOM 676 C CA . GLU A 1 93 ? 0.472 0.902 -14.734 1.00 90.50 93 GLU A CA 1
ATOM 677 C C . GLU A 1 93 ? -0.114 1.790 -15.847 1.00 90.50 93 GLU A C 1
ATOM 679 O O . GLU A 1 93 ? 0.595 2.409 -16.640 1.00 90.50 93 GLU A O 1
ATOM 684 N N . ILE A 1 94 ? -1.443 1.875 -15.929 1.00 91.56 94 ILE A N 1
ATOM 685 C CA . ILE A 1 94 ? -2.165 2.751 -16.865 1.00 91.56 94 ILE A CA 1
ATOM 686 C C . ILE A 1 94 ? -2.993 3.818 -16.138 1.00 91.56 94 ILE A C 1
ATOM 688 O O . ILE A 1 94 ? -4.046 4.263 -16.622 1.00 91.56 94 ILE A O 1
ATOM 692 N N . GLY A 1 95 ? -2.493 4.244 -14.975 1.00 91.00 95 GLY A N 1
ATOM 693 C CA . GLY A 1 95 ? -2.992 5.379 -14.204 1.00 91.00 95 GLY A CA 1
ATOM 694 C C . GLY A 1 95 ? -3.840 4.999 -12.993 1.00 91.00 95 GLY A C 1
ATOM 695 O O . GLY A 1 95 ? -4.774 5.737 -12.661 1.00 91.00 95 GLY A O 1
ATOM 696 N N . ALA A 1 96 ? -3.540 3.880 -12.334 1.00 95.00 96 ALA A N 1
ATOM 697 C CA . ALA A 1 96 ? -4.203 3.416 -11.121 1.00 95.00 96 ALA A CA 1
ATOM 698 C C . ALA A 1 96 ? -5.721 3.270 -11.305 1.00 95.00 96 ALA A C 1
ATOM 700 O O . ALA A 1 96 ? -6.516 3.747 -10.495 1.00 95.00 96 ALA A O 1
ATOM 701 N N . ARG A 1 97 ? -6.145 2.663 -12.423 1.00 96.50 97 ARG A N 1
ATOM 702 C CA . ARG A 1 97 ? -7.567 2.593 -12.800 1.00 96.50 97 ARG A CA 1
ATOM 703 C C . ARG A 1 97 ? -8.358 1.649 -11.904 1.00 96.50 97 ARG A C 1
ATOM 705 O O . ARG A 1 97 ? -9.470 2.001 -11.518 1.00 96.50 97 ARG A O 1
ATOM 712 N N . GLY A 1 98 ? -7.798 0.492 -11.545 1.00 97.19 98 GLY A N 1
ATOM 713 C CA . GLY A 1 98 ? -8.464 -0.454 -10.650 1.00 97.19 98 GLY A CA 1
ATOM 714 C C . GLY A 1 98 ? -8.709 0.143 -9.267 1.00 97.19 98 GLY A C 1
ATOM 715 O O . GLY A 1 98 ? -9.829 0.094 -8.766 1.00 97.19 98 GLY A O 1
ATOM 716 N N . SER A 1 99 ? -7.706 0.800 -8.681 1.00 97.38 99 SER A N 1
ATOM 717 C CA . SER A 1 99 ? -7.872 1.494 -7.399 1.00 97.38 99 SER A CA 1
ATOM 718 C C . SER A 1 99 ? -8.782 2.721 -7.509 1.00 97.38 99 SER A C 1
ATOM 720 O O . SER A 1 99 ? -9.561 2.960 -6.595 1.00 97.38 99 SER A O 1
ATOM 722 N N . ALA A 1 100 ? -8.777 3.459 -8.625 1.00 97.62 100 ALA A N 1
ATOM 723 C CA . ALA A 1 100 ? -9.736 4.545 -8.855 1.00 97.62 100 ALA A CA 1
ATOM 724 C C . ALA A 1 100 ? -11.190 4.051 -8.927 1.00 97.62 100 ALA A C 1
ATOM 726 O O . ALA A 1 100 ? -12.091 4.736 -8.450 1.00 97.62 100 ALA A O 1
ATOM 727 N N . HIS A 1 101 ? -11.421 2.873 -9.511 1.00 98.06 101 HIS A N 1
ATOM 728 C CA . HIS A 1 101 ? -12.744 2.256 -9.570 1.00 98.06 101 HIS A CA 1
ATOM 729 C C . HIS A 1 101 ? -13.181 1.681 -8.217 1.00 98.06 101 HIS A C 1
ATOM 731 O O . HIS A 1 101 ? -14.348 1.796 -7.855 1.00 98.06 101 HIS A O 1
ATOM 737 N N . HIS A 1 102 ? -12.250 1.082 -7.472 1.00 98.12 102 HIS A N 1
ATOM 738 C CA . HIS A 1 102 ? -12.537 0.424 -6.200 1.00 98.12 102 HIS A CA 1
ATOM 739 C C . HIS A 1 102 ? -12.651 1.399 -5.020 1.00 98.12 102 HIS A C 1
ATOM 741 O O . HIS A 1 102 ? -13.490 1.207 -4.149 1.00 98.12 102 HIS A O 1
ATOM 747 N N . ALA A 1 103 ? -11.849 2.465 -4.972 1.00 98.19 103 ALA A N 1
ATOM 748 C CA . ALA A 1 103 ? -11.808 3.371 -3.822 1.00 98.19 103 ALA A CA 1
ATOM 749 C C . ALA A 1 103 ? -13.187 3.912 -3.377 1.00 98.19 103 ALA A C 1
ATOM 751 O O . ALA A 1 103 ? -13.440 3.904 -2.174 1.00 98.19 103 ALA A O 1
ATOM 752 N N . PRO A 1 104 ? -14.114 4.301 -4.279 1.00 97.06 104 PRO A N 1
ATOM 753 C CA . PRO A 1 104 ? -15.448 4.762 -3.885 1.00 97.06 104 PRO A CA 1
ATOM 754 C C . PRO A 1 104 ? -16.353 3.685 -3.267 1.00 97.06 104 PRO A C 1
ATOM 756 O O . PRO A 1 104 ? -17.382 4.029 -2.692 1.00 97.06 104 PRO A O 1
ATOM 759 N N . THR A 1 105 ? -16.025 2.396 -3.412 1.00 97.12 105 THR A N 1
ATOM 760 C CA . THR A 1 105 ? -16.821 1.285 -2.860 1.00 97.12 105 THR A CA 1
ATOM 761 C C . THR A 1 105 ? -16.346 0.842 -1.479 1.00 97.12 105 THR A C 1
ATOM 763 O O . THR A 1 105 ? -16.982 -0.008 -0.860 1.00 97.12 105 THR A O 1
ATOM 766 N N . VAL A 1 106 ? -15.216 1.371 -1.010 1.00 97.25 106 VAL A N 1
ATOM 767 C CA . VAL A 1 106 ? -14.628 1.027 0.286 1.00 97.25 106 VAL A CA 1
ATOM 768 C C . VAL A 1 106 ? -15.301 1.832 1.397 1.00 97.25 106 VAL A C 1
ATOM 770 O O . VAL A 1 106 ? -15.620 3.008 1.221 1.00 97.25 106 VAL A O 1
ATOM 773 N N . ALA A 1 107 ? -15.525 1.193 2.548 1.00 95.38 107 ALA A N 1
ATOM 774 C CA . ALA A 1 107 ? -16.149 1.845 3.691 1.00 95.38 107 ALA A CA 1
ATOM 775 C C . ALA A 1 107 ? -15.296 3.043 4.177 1.00 95.38 107 ALA A C 1
ATOM 777 O O . ALA A 1 107 ? -14.073 2.903 4.271 1.00 95.38 107 ALA A O 1
ATOM 778 N N . PRO A 1 108 ? -15.898 4.208 4.496 1.00 91.50 108 PRO A N 1
ATOM 779 C CA . PRO A 1 108 ? -15.157 5.438 4.813 1.00 91.50 108 PRO A CA 1
ATOM 780 C C . PRO A 1 108 ? -14.192 5.354 6.006 1.00 91.50 108 PRO A C 1
ATOM 782 O O . PRO A 1 108 ? -13.269 6.156 6.111 1.00 91.50 108 PRO A O 1
ATOM 785 N N . ASP A 1 109 ? -14.417 4.411 6.916 1.00 90.50 109 ASP A N 1
ATOM 786 C CA . ASP A 1 109 ? -13.607 4.137 8.104 1.00 90.50 109 ASP A CA 1
ATOM 787 C C . ASP A 1 109 ? -12.431 3.178 7.839 1.00 90.50 109 ASP A C 1
ATOM 789 O O . ASP A 1 109 ? -11.616 2.924 8.727 1.00 90.50 109 ASP A O 1
ATOM 793 N N . THR A 1 110 ? -12.299 2.663 6.615 1.00 95.94 110 THR A N 1
ATOM 794 C CA . THR A 1 110 ? -11.212 1.752 6.244 1.00 95.94 110 THR A CA 1
ATOM 795 C C . THR A 1 110 ? -9.888 2.498 6.103 1.00 95.94 110 THR A C 1
ATOM 797 O O . THR A 1 110 ? -9.758 3.431 5.312 1.00 95.94 110 THR A O 1
ATOM 800 N N . VAL A 1 111 ? -8.863 2.023 6.811 1.00 97.44 111 VAL A N 1
ATOM 801 C CA . VAL A 1 111 ? -7.473 2.466 6.641 1.00 97.44 111 VAL A CA 1
ATOM 802 C C . VAL A 1 111 ? -6.806 1.645 5.536 1.00 97.44 111 VAL A C 1
ATOM 804 O O . VAL A 1 111 ? -6.872 0.417 5.546 1.00 97.44 111 VAL A O 1
ATOM 807 N N . VAL A 1 112 ? -6.133 2.311 4.597 1.00 98.12 112 VAL A N 1
ATOM 808 C CA . VAL A 1 112 ? -5.513 1.671 3.430 1.00 98.12 112 VAL A CA 1
ATOM 809 C C . VAL A 1 112 ? -3.989 1.723 3.516 1.00 98.12 112 VAL A C 1
ATOM 811 O O . VAL A 1 112 ? -3.390 2.794 3.615 1.00 98.12 112 VAL A O 1
ATOM 814 N N . ILE A 1 113 ? -3.355 0.557 3.405 1.00 97.62 113 ILE A N 1
ATOM 815 C CA . ILE A 1 113 ? -1.905 0.416 3.246 1.00 97.62 113 ILE A CA 1
ATOM 816 C C . ILE A 1 113 ? -1.655 -0.172 1.860 1.00 97.62 113 ILE A C 1
ATOM 818 O O . ILE A 1 113 ? -2.122 -1.267 1.556 1.00 97.62 113 ILE A O 1
ATOM 822 N N . ASN A 1 114 ? -0.928 0.558 1.022 1.00 96.69 114 ASN A N 1
ATOM 823 C CA . ASN A 1 114 ? -0.466 0.098 -0.281 1.00 96.69 114 ASN A CA 1
ATOM 824 C C . ASN A 1 114 ? 1.036 -0.186 -0.204 1.00 96.69 114 ASN A C 1
ATOM 826 O O . ASN A 1 114 ? 1.773 0.590 0.400 1.00 96.69 114 ASN A O 1
ATOM 830 N N . VAL A 1 115 ? 1.490 -1.274 -0.814 1.00 94.00 115 VAL A N 1
ATOM 831 C CA . VAL A 1 115 ? 2.902 -1.673 -0.822 1.00 94.00 115 VAL A CA 1
ATOM 832 C C . VAL A 1 115 ? 3.310 -1.940 -2.258 1.00 94.00 115 VAL A C 1
ATOM 834 O O . VAL A 1 115 ? 2.581 -2.624 -2.973 1.00 94.00 115 VAL A O 1
ATOM 837 N N . ASP A 1 116 ? 4.453 -1.404 -2.670 1.00 90.25 116 ASP A N 1
ATOM 838 C CA . ASP A 1 116 ? 4.889 -1.468 -4.062 1.00 90.25 116 ASP A CA 1
ATOM 839 C C . ASP A 1 116 ? 6.406 -1.568 -4.177 1.00 90.25 116 ASP A C 1
ATOM 841 O O . ASP A 1 116 ? 7.114 -0.875 -3.444 1.00 90.25 116 ASP A O 1
ATOM 845 N N . GLY A 1 117 ? 6.896 -2.425 -5.071 1.00 83.94 117 GLY A N 1
ATOM 846 C CA . GLY A 1 117 ? 8.318 -2.623 -5.334 1.00 83.94 117 GLY A CA 1
ATOM 847 C C . GLY A 1 117 ? 8.999 -3.740 -4.545 1.00 83.94 117 GLY A C 1
ATOM 848 O O . GLY A 1 117 ? 8.340 -4.531 -3.877 1.00 83.94 117 GLY A O 1
ATOM 849 N N . ALA A 1 118 ? 10.335 -3.839 -4.603 1.00 76.06 118 ALA A N 1
ATOM 850 C CA . ALA A 1 118 ? 11.087 -5.012 -4.119 1.00 76.06 118 ALA A CA 1
ATOM 851 C C . ALA A 1 118 ? 12.436 -4.755 -3.422 1.00 76.06 118 ALA A C 1
ATOM 853 O O . ALA A 1 118 ? 13.103 -5.722 -3.046 1.00 76.06 118 ALA A O 1
ATOM 854 N N . GLN A 1 119 ? 12.859 -3.502 -3.235 1.00 74.06 119 GLN A N 1
ATOM 855 C CA . GLN A 1 119 ? 14.121 -3.159 -2.557 1.00 74.06 119 GLN A CA 1
ATOM 856 C C . GLN A 1 119 ? 13.910 -2.082 -1.488 1.00 74.06 119 GLN A C 1
ATOM 858 O O . GLN A 1 119 ? 13.911 -0.883 -1.766 1.00 74.06 119 GLN A O 1
ATOM 863 N N . LEU A 1 120 ? 13.699 -2.498 -0.245 1.00 66.94 120 LEU A N 1
ATOM 864 C CA . LEU A 1 120 ? 13.400 -1.616 0.873 1.00 66.94 120 LEU A CA 1
ATOM 865 C C . LEU A 1 120 ? 14.690 -0.907 1.292 1.00 66.94 120 LEU A C 1
ATOM 867 O O . LEU A 1 120 ? 15.419 -1.366 2.164 1.00 66.94 120 LEU A O 1
ATOM 871 N N . GLY A 1 121 ? 14.987 0.201 0.612 1.00 69.62 121 GLY A N 1
ATOM 872 C CA . GLY A 1 121 ? 15.966 1.184 1.058 1.00 69.62 121 GLY A CA 1
ATOM 873 C C . GLY A 1 121 ? 15.373 2.015 2.195 1.00 69.62 121 GLY A C 1
ATOM 874 O O . GLY A 1 121 ? 15.000 1.499 3.242 1.00 69.62 121 GLY A O 1
ATOM 875 N N . ASP A 1 122 ? 15.198 3.310 1.962 1.00 70.56 122 ASP A N 1
ATOM 876 C CA . ASP A 1 122 ? 14.671 4.256 2.954 1.00 70.56 122 ASP A CA 1
ATOM 877 C C . ASP A 1 122 ? 13.138 4.187 3.177 1.00 70.56 122 ASP A C 1
ATOM 879 O O . ASP A 1 122 ? 12.579 5.082 3.806 1.00 70.56 122 ASP A O 1
ATOM 883 N N . ALA A 1 123 ? 12.449 3.164 2.653 1.00 83.31 123 ALA A N 1
ATOM 884 C CA . ALA A 1 123 ? 10.992 2.976 2.760 1.00 83.31 123 ALA A CA 1
ATOM 885 C C . ALA A 1 123 ? 10.171 4.268 2.501 1.00 83.31 123 ALA A C 1
ATOM 887 O O . ALA A 1 123 ? 9.433 4.720 3.392 1.00 83.31 123 ALA A O 1
ATOM 888 N N . PRO A 1 124 ? 10.310 4.908 1.317 1.00 90.31 124 PRO A N 1
ATOM 889 C CA . PRO A 1 124 ? 9.559 6.114 0.983 1.00 90.31 124 PRO A CA 1
ATOM 890 C C . PRO A 1 124 ? 8.063 5.885 1.179 1.00 90.31 124 PRO A C 1
ATOM 892 O O . PRO A 1 124 ? 7.481 4.954 0.631 1.00 90.31 124 PRO A O 1
ATOM 895 N N . THR A 1 125 ? 7.453 6.737 1.987 1.00 94.31 125 THR A N 1
ATOM 896 C CA . THR A 1 125 ? 6.069 6.619 2.415 1.00 94.31 125 THR A CA 1
ATOM 897 C C . THR A 1 125 ? 5.315 7.885 2.049 1.00 94.31 125 THR A C 1
ATOM 899 O O . THR A 1 125 ? 5.652 8.977 2.516 1.00 94.31 125 THR A O 1
ATOM 902 N N . GLU A 1 126 ? 4.270 7.729 1.239 1.00 96.56 126 GLU A N 1
ATOM 903 C CA . GLU A 1 126 ? 3.362 8.811 0.862 1.00 96.56 126 GLU A CA 1
ATOM 904 C C . GLU A 1 126 ? 1.992 8.571 1.487 1.00 96.56 126 GLU A C 1
ATOM 906 O O . GLU A 1 126 ? 1.253 7.672 1.072 1.00 96.56 126 GLU A O 1
ATOM 911 N N . ALA A 1 127 ? 1.647 9.393 2.475 1.00 96.75 127 ALA A N 1
ATOM 912 C CA . ALA A 1 127 ? 0.331 9.394 3.095 1.00 96.75 127 ALA A CA 1
ATOM 913 C C . ALA A 1 127 ? -0.583 10.467 2.489 1.00 96.75 127 ALA A C 1
ATOM 915 O O . ALA A 1 127 ? -0.128 11.536 2.082 1.00 96.75 127 ALA A O 1
ATOM 916 N N . GLY A 1 128 ? -1.885 10.195 2.476 1.00 96.56 128 GLY A N 1
ATOM 917 C CA . GLY A 1 128 ? -2.919 11.123 2.036 1.00 96.56 128 GLY A CA 1
ATOM 918 C C . GLY A 1 128 ? -4.258 10.864 2.729 1.00 96.56 128 GLY A C 1
ATOM 919 O O . GLY A 1 128 ? -4.438 9.858 3.417 1.00 96.56 128 GLY A O 1
ATOM 920 N N . GLY A 1 129 ? -5.198 11.796 2.568 1.00 95.81 129 GLY A N 1
ATOM 921 C CA . GLY A 1 129 ? -6.453 11.778 3.325 1.00 95.81 129 GLY A CA 1
ATOM 922 C C . GLY A 1 129 ? -6.227 11.997 4.835 1.00 95.81 129 GLY A C 1
ATOM 923 O O . GLY A 1 129 ? -5.200 12.557 5.232 1.00 95.81 129 GLY A O 1
ATOM 924 N N . PRO A 1 130 ? -7.161 11.577 5.707 1.00 96.62 130 PRO A N 1
ATOM 925 C CA . PRO A 1 130 ? -7.060 11.746 7.162 1.00 96.62 130 PRO A CA 1
ATOM 926 C C . PRO A 1 130 ? -6.115 10.722 7.840 1.00 96.62 130 PRO A C 1
ATOM 928 O O . PRO A 1 130 ? -6.465 10.090 8.832 1.00 96.62 130 PRO A O 1
ATOM 931 N N . ALA A 1 131 ? -4.886 10.562 7.339 1.00 96.38 131 ALA A N 1
ATOM 932 C CA . ALA A 1 131 ? -3.955 9.479 7.696 1.00 96.38 131 ALA A CA 1
ATOM 933 C C . ALA A 1 131 ? -3.162 9.639 9.015 1.00 96.38 131 ALA A C 1
ATOM 935 O O . ALA A 1 131 ? -2.168 8.944 9.209 1.00 96.38 131 ALA A O 1
ATOM 936 N N . HIS A 1 132 ? -3.564 10.508 9.948 1.00 95.62 132 HIS A N 1
ATOM 937 C CA . HIS A 1 132 ? -2.786 10.771 11.174 1.00 95.62 132 HIS A CA 1
ATOM 938 C C . HIS A 1 132 ? -2.560 9.515 12.032 1.00 95.62 132 HIS A C 1
ATOM 940 O O . HIS A 1 132 ? -1.428 9.227 12.418 1.00 95.62 132 HIS A O 1
ATOM 946 N N . ALA A 1 133 ? -3.617 8.738 12.291 1.00 95.44 133 ALA A N 1
ATOM 947 C CA . ALA A 1 133 ? -3.511 7.494 13.057 1.00 95.44 133 ALA A CA 1
ATOM 948 C C . ALA A 1 133 ? -2.664 6.439 12.324 1.00 95.44 133 ALA A C 1
ATOM 950 O O . ALA A 1 133 ? -1.861 5.743 12.942 1.00 95.44 133 ALA A O 1
ATOM 951 N N . LEU A 1 134 ? -2.791 6.370 10.993 1.00 97.38 134 LEU A N 1
ATOM 952 C CA . LEU A 1 134 ? -1.985 5.486 10.153 1.00 97.38 134 LEU A CA 1
ATOM 953 C C . LEU A 1 134 ? -0.496 5.849 10.207 1.00 97.38 134 LEU A C 1
ATOM 955 O O . LEU A 1 134 ? 0.340 4.967 10.375 1.00 97.38 134 LEU A O 1
ATOM 959 N N . LEU A 1 135 ? -0.160 7.135 10.121 1.00 96.56 135 LEU A N 1
ATOM 960 C CA . LEU A 1 135 ? 1.220 7.607 10.230 1.00 96.56 135 LEU A CA 1
ATOM 961 C C . LEU A 1 135 ? 1.821 7.308 11.607 1.00 96.56 135 LEU A C 1
ATOM 963 O O . LEU A 1 135 ? 2.955 6.843 11.676 1.00 96.56 135 LEU A O 1
ATOM 967 N N . ALA A 1 136 ? 1.063 7.506 12.689 1.00 96.44 136 ALA A N 1
ATOM 968 C CA . ALA A 1 136 ? 1.516 7.160 14.036 1.00 96.44 136 ALA A CA 1
ATOM 969 C C . ALA A 1 136 ? 1.773 5.648 14.190 1.00 96.44 136 ALA A C 1
ATOM 971 O O . ALA A 1 136 ? 2.783 5.241 14.767 1.00 96.44 136 ALA A O 1
ATOM 972 N N . ALA A 1 137 ? 0.894 4.810 13.629 1.00 97.50 137 ALA A N 1
ATOM 973 C CA . ALA A 1 137 ? 1.064 3.360 13.621 1.00 97.50 137 ALA A CA 1
ATOM 974 C C . ALA A 1 137 ? 2.297 2.922 12.811 1.00 97.50 137 ALA A C 1
ATOM 976 O O . ALA A 1 137 ? 3.058 2.077 13.278 1.00 97.50 137 ALA A O 1
ATOM 977 N N . LEU A 1 138 ? 2.515 3.514 11.631 1.00 96.44 138 LEU A N 1
ATOM 978 C CA . LEU A 1 138 ? 3.680 3.254 10.778 1.00 96.44 138 LEU A CA 1
ATOM 979 C C . LEU A 1 138 ? 4.990 3.660 11.456 1.00 96.44 138 LEU A C 1
ATOM 981 O O . LEU A 1 138 ? 5.956 2.905 11.431 1.00 96.44 138 LEU A O 1
ATOM 985 N N . ASP A 1 139 ? 5.021 4.829 12.087 1.00 95.75 139 ASP A N 1
ATOM 986 C CA . ASP A 1 139 ? 6.179 5.331 12.826 1.00 95.75 139 ASP A CA 1
ATOM 987 C C . ASP A 1 139 ? 6.538 4.411 14.011 1.00 95.75 139 ASP A C 1
ATOM 989 O O . ASP A 1 139 ? 7.695 4.014 14.187 1.00 95.75 139 ASP A O 1
ATOM 993 N N . GLN A 1 140 ? 5.536 3.971 14.779 1.00 96.88 140 GLN A N 1
ATOM 994 C CA . GLN A 1 140 ? 5.738 3.005 15.860 1.00 96.88 140 GLN A CA 1
ATOM 995 C C . GLN A 1 140 ? 6.202 1.637 15.340 1.00 96.88 140 GLN A C 1
ATOM 997 O O . GLN A 1 140 ? 7.157 1.065 15.871 1.00 96.88 140 GLN A O 1
ATOM 1002 N N . ALA A 1 141 ? 5.578 1.126 14.280 1.00 96.62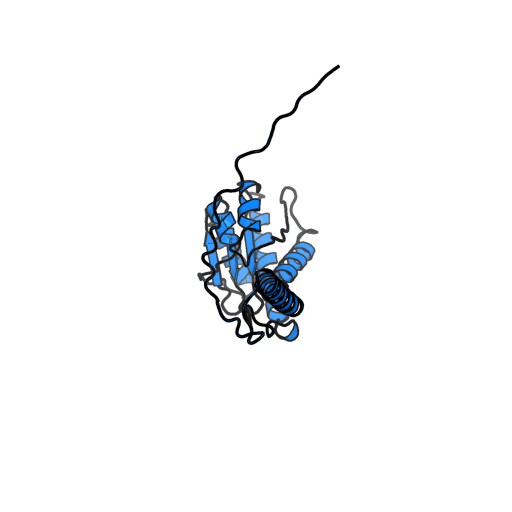 141 ALA A N 1
ATOM 1003 C CA . ALA A 1 141 ? 5.982 -0.118 13.635 1.00 96.62 141 ALA A CA 1
ATOM 1004 C C . ALA A 1 141 ? 7.409 -0.034 13.069 1.00 96.62 141 ALA A C 1
ATOM 1006 O O . ALA A 1 141 ? 8.177 -0.994 13.165 1.00 96.62 141 ALA A O 1
ATOM 1007 N N . GLY A 1 142 ? 7.798 1.123 12.536 1.00 94.88 142 GLY A N 1
ATOM 1008 C CA . GLY A 1 142 ? 9.142 1.373 12.036 1.00 94.88 142 GLY A CA 1
ATOM 1009 C C . GLY A 1 142 ? 10.202 1.285 13.124 1.00 94.88 142 GLY A C 1
ATOM 1010 O O . GLY A 1 142 ? 11.218 0.614 12.940 1.00 94.88 142 GLY A O 1
ATOM 1011 N N . ARG A 1 143 ? 9.939 1.873 14.298 1.00 95.25 143 ARG A N 1
ATOM 1012 C CA . ARG A 1 143 ? 10.807 1.716 15.478 1.00 95.25 143 ARG A CA 1
ATOM 1013 C C . ARG A 1 143 ? 10.931 0.263 15.924 1.00 95.25 143 ARG A C 1
ATOM 1015 O O . ARG A 1 143 ? 12.030 -0.187 16.226 1.00 95.25 143 ARG A O 1
ATOM 1022 N N . GLU A 1 144 ? 9.819 -0.465 15.966 1.00 96.56 144 GLU A N 1
ATOM 1023 C CA . GLU A 1 144 ? 9.786 -1.863 16.418 1.00 96.56 144 GLU A CA 1
ATOM 1024 C C . GLU A 1 144 ? 10.536 -2.811 15.481 1.00 96.56 144 GLU A C 1
ATOM 1026 O O . GLU A 1 144 ? 11.125 -3.795 15.925 1.00 96.56 144 GLU A O 1
ATOM 1031 N N . THR A 1 145 ? 10.498 -2.530 14.181 1.00 94.69 145 THR A N 1
ATOM 1032 C CA . THR A 1 145 ? 11.056 -3.407 13.144 1.00 94.69 145 THR A CA 1
ATOM 1033 C C . THR A 1 145 ? 12.443 -2.985 12.673 1.00 94.69 145 THR A C 1
ATOM 1035 O O . THR A 1 145 ? 13.105 -3.762 11.986 1.00 94.69 145 THR A O 1
ATOM 1038 N N . GLY A 1 146 ? 12.893 -1.783 13.041 1.00 92.88 146 GLY A N 1
ATOM 1039 C CA . GLY A 1 146 ? 14.128 -1.186 12.534 1.00 92.88 146 GLY A CA 1
ATOM 1040 C C . GLY A 1 146 ? 14.017 -0.674 11.093 1.00 92.88 146 GLY A C 1
ATOM 1041 O O . GLY A 1 146 ? 15.043 -0.425 10.468 1.00 92.88 146 GLY A O 1
ATOM 1042 N N . VAL A 1 147 ? 12.796 -0.518 10.567 1.00 90.31 147 VAL A N 1
ATOM 1043 C CA . VAL A 1 147 ? 12.510 -0.007 9.217 1.00 90.31 147 VAL A CA 1
ATOM 1044 C C . VAL A 1 147 ? 11.780 1.334 9.344 1.00 90.31 147 VAL A C 1
ATOM 1046 O O . VAL A 1 147 ? 10.551 1.360 9.315 1.00 90.31 147 VAL A O 1
ATOM 1049 N N . PRO A 1 148 ? 12.487 2.458 9.536 1.00 87.44 148 PRO A N 1
ATOM 1050 C CA . PRO A 1 148 ? 11.834 3.750 9.702 1.00 87.44 148 PRO A CA 1
ATOM 1051 C C . PRO A 1 148 ? 11.200 4.206 8.374 1.00 87.44 148 PRO A C 1
ATOM 1053 O O . PRO A 1 148 ? 11.937 4.406 7.406 1.00 87.44 148 PRO A O 1
ATOM 1056 N N . PRO A 1 149 ? 9.871 4.421 8.309 1.00 89.00 149 PRO A N 1
ATOM 1057 C CA . PRO A 1 149 ? 9.246 5.054 7.155 1.00 89.00 149 PRO A CA 1
ATOM 1058 C C . PRO A 1 149 ? 9.835 6.451 6.954 1.00 89.00 149 PRO A C 1
ATOM 1060 O O . PRO A 1 149 ? 9.985 7.207 7.918 1.00 89.00 149 PRO A O 1
ATOM 1063 N N . ARG A 1 150 ? 10.136 6.831 5.711 1.00 91.19 150 ARG A N 1
ATOM 1064 C CA . ARG A 1 150 ? 10.545 8.206 5.392 1.00 91.19 150 ARG A CA 1
ATOM 1065 C C . ARG A 1 150 ? 9.528 8.866 4.493 1.00 91.19 150 ARG A C 1
ATOM 1067 O O . ARG A 1 150 ? 9.116 8.279 3.504 1.00 91.19 150 ARG A O 1
ATOM 1074 N N . ALA A 1 151 ? 9.153 10.103 4.803 1.00 92.69 151 ALA A N 1
ATOM 1075 C CA . ALA A 1 151 ? 8.288 10.876 3.922 1.00 92.69 151 ALA A CA 1
ATOM 1076 C C . ALA A 1 151 ? 8.927 10.977 2.528 1.00 92.69 151 ALA A C 1
ATOM 1078 O O . ALA A 1 151 ? 10.058 11.444 2.384 1.00 92.69 151 ALA A O 1
ATOM 1079 N N . GLY A 1 152 ? 8.210 10.517 1.509 1.00 91.56 152 GLY A N 1
ATOM 1080 C CA . GLY A 1 152 ? 8.714 10.457 0.144 1.00 91.56 152 GLY A CA 1
ATOM 1081 C C . GLY A 1 152 ? 7.591 10.166 -0.835 1.00 91.56 152 GLY A C 1
ATOM 1082 O O . GLY A 1 152 ? 6.565 9.613 -0.455 1.00 91.56 152 GLY A O 1
ATOM 1083 N N . ALA A 1 153 ? 7.776 10.566 -2.092 1.00 88.38 153 ALA A N 1
ATOM 1084 C CA . ALA A 1 153 ? 6.788 10.306 -3.128 1.00 88.38 153 ALA A CA 1
ATOM 1085 C C . ALA A 1 153 ? 6.669 8.798 -3.396 1.00 88.38 153 ALA A C 1
ATOM 1087 O O . ALA A 1 153 ? 7.668 8.105 -3.577 1.00 88.38 153 ALA A O 1
ATOM 1088 N N . MET A 1 154 ? 5.431 8.325 -3.456 1.00 87.56 154 MET A N 1
ATOM 1089 C CA . MET A 1 154 ? 5.033 6.961 -3.753 1.00 87.56 154 MET A CA 1
ATOM 1090 C C . MET A 1 154 ? 3.732 7.042 -4.564 1.00 87.56 154 MET A C 1
ATOM 1092 O O . MET A 1 154 ? 2.621 7.171 -4.040 1.00 87.56 154 MET A O 1
ATOM 1096 N N . ALA A 1 155 ? 3.911 7.084 -5.884 1.00 84.81 155 ALA A N 1
ATOM 1097 C CA . ALA A 1 155 ? 2.864 7.351 -6.857 1.00 84.81 155 ALA A CA 1
ATOM 1098 C C . ALA A 1 155 ? 2.163 6.063 -7.297 1.00 84.81 155 ALA A C 1
ATOM 1100 O O . ALA A 1 155 ? 2.365 5.631 -8.421 1.00 84.81 155 ALA A O 1
ATOM 1101 N N . SER A 1 156 ? 1.342 5.482 -6.423 1.00 91.62 156 SER A N 1
ATOM 1102 C CA . SER A 1 156 ? 0.630 4.229 -6.704 1.00 91.62 156 SER A CA 1
ATOM 1103 C C . SER A 1 156 ? -0.850 4.339 -6.303 1.00 91.62 156 SER A C 1
ATOM 1105 O O . SER A 1 156 ? -1.412 5.434 -6.137 1.00 91.62 156 SER A O 1
ATOM 1107 N N . GLY A 1 157 ? -1.523 3.199 -6.134 1.00 93.25 157 GLY A N 1
ATOM 1108 C CA . GLY A 1 157 ? -2.945 3.116 -5.801 1.00 93.25 157 GLY A CA 1
ATOM 1109 C C . GLY A 1 157 ? -3.363 3.873 -4.531 1.00 93.25 157 GLY A C 1
ATOM 1110 O O . GLY A 1 157 ? -4.500 4.344 -4.463 1.00 93.25 157 GLY A O 1
ATOM 1111 N N . ASN A 1 158 ? -2.459 4.076 -3.562 1.00 96.19 158 ASN A N 1
ATOM 1112 C CA . ASN A 1 158 ? -2.689 4.874 -2.343 1.00 96.19 158 ASN A CA 1
ATOM 1113 C C . ASN A 1 158 ? -3.285 6.256 -2.640 1.00 96.19 158 ASN A C 1
ATOM 1115 O O . ASN A 1 158 ? -4.193 6.697 -1.935 1.00 96.19 158 ASN A O 1
ATOM 1119 N N . ARG A 1 159 ? -2.837 6.920 -3.714 1.00 97.44 159 ARG A N 1
ATOM 1120 C CA . ARG A 1 159 ? -3.333 8.254 -4.082 1.00 97.44 159 ARG A CA 1
ATOM 1121 C C . ARG A 1 159 ? -4.816 8.253 -4.447 1.00 97.44 159 ARG A C 1
ATOM 1123 O O . ARG A 1 159 ? -5.504 9.237 -4.191 1.00 97.44 159 ARG A O 1
ATOM 1130 N N . ARG A 1 160 ? -5.328 7.161 -5.029 1.00 97.94 160 ARG A N 1
ATOM 1131 C CA . ARG A 1 160 ? -6.751 7.032 -5.391 1.00 97.94 160 ARG A CA 1
ATOM 1132 C C . ARG A 1 160 ? -7.632 6.886 -4.157 1.00 97.94 160 ARG A C 1
ATOM 1134 O O . ARG A 1 160 ? -8.658 7.553 -4.075 1.00 97.94 160 ARG A O 1
ATOM 1141 N N . TYR A 1 161 ? -7.196 6.094 -3.181 1.00 98.38 161 TYR A N 1
ATOM 1142 C CA . TYR A 1 161 ? -7.895 5.961 -1.902 1.00 98.38 161 TYR A CA 1
ATOM 1143 C C . TYR A 1 161 ? -7.855 7.263 -1.090 1.00 98.38 161 TYR A C 1
ATOM 1145 O O . TYR A 1 161 ? -8.891 7.701 -0.595 1.00 98.38 161 TYR A O 1
ATOM 1153 N N . ALA A 1 162 ? -6.705 7.944 -1.043 1.00 97.81 162 ALA A N 1
ATOM 1154 C CA . ALA A 1 162 ? -6.589 9.261 -0.417 1.00 97.81 162 ALA A CA 1
ATOM 1155 C C . ALA A 1 162 ? -7.520 10.301 -1.066 1.00 97.81 162 ALA A C 1
ATOM 1157 O O . ALA A 1 162 ? -8.206 11.045 -0.367 1.00 97.81 162 ALA A O 1
ATOM 1158 N N . ALA A 1 163 ? -7.585 10.335 -2.402 1.00 97.50 163 ALA A N 1
ATOM 1159 C CA . ALA A 1 163 ? -8.479 11.230 -3.138 1.00 97.50 163 ALA A CA 1
ATOM 1160 C C . ALA A 1 163 ? -9.970 10.922 -2.906 1.00 97.50 163 ALA A C 1
ATOM 1162 O O . ALA A 1 163 ? -10.798 11.822 -3.020 1.00 97.50 163 ALA A O 1
ATOM 1163 N N . ALA A 1 164 ? -10.310 9.679 -2.553 1.00 97.81 164 ALA A N 1
ATOM 1164 C CA . ALA A 1 164 ? -11.654 9.278 -2.140 1.00 97.81 164 ALA A CA 1
ATOM 1165 C C . ALA A 1 164 ? -11.966 9.600 -0.662 1.00 97.81 164 ALA A C 1
ATOM 1167 O O . ALA A 1 164 ? -13.068 9.322 -0.199 1.00 97.81 164 ALA A O 1
ATOM 1168 N N . GLY A 1 165 ? -11.025 10.201 0.076 1.00 97.88 165 GLY A N 1
ATOM 1169 C CA . GLY A 1 165 ? -11.207 10.619 1.469 1.00 97.88 165 GLY A CA 1
ATOM 1170 C C . GLY A 1 165 ? -10.785 9.585 2.515 1.00 97.88 165 GLY A C 1
ATOM 1171 O O . GLY A 1 165 ? -10.968 9.837 3.704 1.00 97.88 165 GLY A O 1
ATOM 1172 N N . LEU A 1 166 ? -10.197 8.456 2.109 1.00 98.38 166 LEU A N 1
ATOM 1173 C CA . LEU A 1 166 ? -9.749 7.421 3.042 1.00 98.38 166 LEU A CA 1
ATOM 1174 C C . LEU A 1 166 ? -8.372 7.754 3.638 1.00 98.38 166 LEU A C 1
ATOM 1176 O O . LEU A 1 166 ? -7.522 8.315 2.937 1.00 98.38 166 LEU A O 1
ATOM 1180 N N . PRO A 1 167 ? -8.100 7.375 4.901 1.00 97.94 167 PRO A N 1
ATOM 1181 C CA . PRO A 1 167 ? -6.747 7.365 5.443 1.00 97.94 167 PRO A CA 1
ATOM 1182 C C . PRO A 1 167 ? -5.903 6.347 4.667 1.00 97.94 167 PRO A C 1
ATOM 1184 O O . PRO A 1 167 ? -6.088 5.141 4.823 1.00 97.94 167 PRO A O 1
ATOM 1187 N N . ALA A 1 168 ? -4.982 6.818 3.828 1.00 98.19 168 ALA A N 1
ATOM 1188 C CA . ALA A 1 168 ? -4.184 5.946 2.974 1.00 98.19 168 ALA A CA 1
ATOM 1189 C C . ALA A 1 168 ? -2.695 6.273 3.064 1.00 98.19 168 ALA A C 1
ATOM 1191 O O . ALA A 1 168 ? -2.313 7.441 3.103 1.00 98.19 168 ALA A O 1
ATOM 1192 N N . ALA A 1 169 ? -1.852 5.243 3.042 1.00 97.50 169 ALA A N 1
ATOM 1193 C CA . ALA A 1 169 ? -0.413 5.385 2.866 1.00 97.50 169 ALA A CA 1
ATOM 1194 C C . ALA A 1 169 ? 0.104 4.365 1.855 1.00 97.50 169 ALA A C 1
ATOM 1196 O O . ALA A 1 169 ? -0.307 3.206 1.856 1.00 97.50 169 ALA A O 1
ATOM 1197 N N . GLY A 1 170 ? 1.001 4.812 0.986 1.00 96.12 170 GLY A N 1
ATOM 1198 C CA . GLY A 1 170 ? 1.788 3.950 0.119 1.00 96.12 170 GLY A CA 1
ATOM 1199 C C . GLY A 1 170 ? 3.199 3.807 0.662 1.00 96.12 170 GLY A C 1
ATOM 1200 O O . GLY A 1 170 ? 3.805 4.817 1.002 1.00 96.12 170 GLY A O 1
ATOM 1201 N N . ILE A 1 171 ? 3.701 2.577 0.738 1.00 94.94 171 ILE A N 1
ATOM 1202 C CA . ILE A 1 171 ? 5.066 2.232 1.134 1.00 94.94 171 ILE A CA 1
ATOM 1203 C C . ILE A 1 171 ? 5.790 1.756 -0.120 1.00 94.94 171 ILE A C 1
ATOM 1205 O O . ILE A 1 171 ? 5.475 0.700 -0.671 1.00 94.94 171 ILE A O 1
ATOM 1209 N N . GLY A 1 172 ? 6.741 2.557 -0.577 1.00 90.50 172 GLY A N 1
ATOM 1210 C CA . GLY A 1 172 ? 7.585 2.239 -1.710 1.00 90.50 172 GLY A CA 1
ATOM 1211 C C . GLY A 1 172 ? 8.791 1.414 -1.283 1.00 90.50 172 GLY A C 1
ATOM 1212 O O . GLY A 1 172 ? 9.459 1.682 -0.284 1.00 90.50 172 GLY A O 1
ATOM 1213 N N . MET A 1 173 ? 9.088 0.421 -2.096 1.00 82.25 173 MET A N 1
ATOM 1214 C CA . MET A 1 173 ? 10.289 -0.389 -2.096 1.00 82.25 173 MET A CA 1
ATOM 1215 C C . MET A 1 173 ? 10.880 -0.185 -3.502 1.00 82.25 173 MET A C 1
ATOM 1217 O O . MET A 1 173 ? 10.147 -0.092 -4.473 1.00 82.25 173 MET A O 1
ATOM 1221 N N . GLY A 1 174 ? 12.183 0.007 -3.667 1.00 83.12 174 GLY A N 1
ATOM 1222 C CA . GLY A 1 174 ? 12.775 0.253 -4.988 1.00 83.12 174 GLY A CA 1
ATOM 1223 C C . GLY A 1 174 ? 12.428 -0.847 -6.002 1.00 83.12 174 GLY A C 1
ATOM 1224 O O . GLY A 1 174 ? 12.218 -1.998 -5.617 1.00 83.12 174 GLY A O 1
ATOM 1225 N N . ILE A 1 175 ? 12.371 -0.500 -7.291 1.00 86.88 175 ILE A N 1
ATOM 1226 C CA . ILE A 1 175 ? 11.988 -1.426 -8.368 1.00 86.88 175 ILE A CA 1
ATOM 1227 C C . ILE A 1 175 ? 13.184 -1.645 -9.313 1.00 86.88 175 ILE A C 1
ATOM 1229 O O . ILE A 1 175 ? 13.371 -0.896 -10.279 1.00 86.88 175 ILE A O 1
ATOM 1233 N N . PRO A 1 176 ? 14.054 -2.635 -9.044 1.00 81.81 176 PRO A N 1
ATOM 1234 C CA . PRO A 1 176 ? 15.236 -2.874 -9.862 1.00 81.81 176 PRO A CA 1
ATOM 1235 C C . PRO A 1 176 ? 14.850 -3.334 -11.270 1.00 81.81 176 PRO A C 1
ATOM 1237 O O . PRO A 1 176 ? 14.279 -4.404 -11.463 1.00 81.81 176 PRO A O 1
ATOM 1240 N N . GLY A 1 177 ? 15.237 -2.552 -12.279 1.00 83.19 177 GLY A N 1
ATOM 1241 C CA . GLY A 1 177 ? 14.879 -2.837 -13.670 1.00 83.19 177 GLY A CA 1
ATOM 1242 C C . GLY A 1 177 ? 13.454 -2.425 -14.043 1.00 83.19 177 GLY A C 1
ATOM 1243 O O . GLY A 1 177 ? 12.956 -2.950 -15.035 1.00 83.19 177 GLY A O 1
ATOM 1244 N N . TYR A 1 178 ? 12.845 -1.502 -13.286 1.00 87.25 178 TYR A N 1
ATOM 1245 C CA . TYR A 1 178 ? 11.501 -0.944 -13.493 1.00 87.25 178 TYR A CA 1
ATOM 1246 C C . TYR A 1 178 ? 11.073 -0.873 -14.964 1.00 87.25 178 TYR A C 1
ATOM 1248 O O . TYR A 1 178 ? 11.752 -0.243 -15.780 1.00 87.25 178 TYR A O 1
ATOM 1256 N N . GLN A 1 179 ? 9.951 -1.523 -15.291 1.00 85.44 179 GLN A N 1
ATOM 1257 C CA . GLN A 1 179 ? 9.335 -1.531 -16.625 1.00 85.44 179 GLN A CA 1
ATOM 1258 C C . GLN A 1 179 ? 10.246 -2.034 -17.759 1.00 85.44 179 GLN A C 1
ATOM 1260 O O . GLN A 1 179 ? 10.031 -1.734 -18.940 1.00 85.44 179 GLN 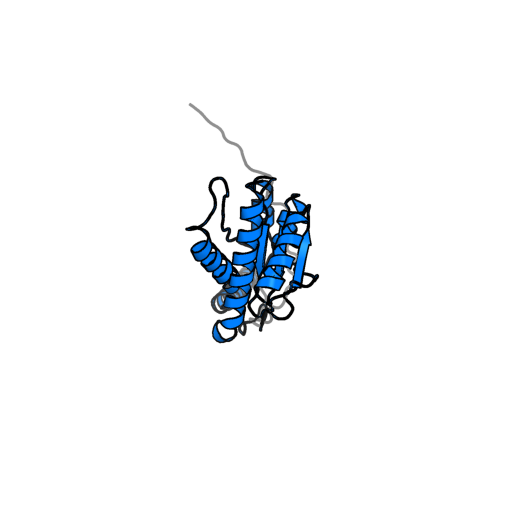A O 1
ATOM 1265 N N . THR A 1 180 ? 11.241 -2.861 -17.431 1.00 84.94 180 THR A N 1
ATOM 1266 C CA . THR A 1 180 ? 12.110 -3.529 -18.408 1.00 84.94 180 THR A CA 1
ATOM 1267 C C . THR A 1 180 ? 12.073 -5.052 -18.242 1.00 84.94 180 THR A C 1
ATOM 1269 O O . THR A 1 180 ? 11.721 -5.553 -17.177 1.00 84.94 180 THR A O 1
ATOM 1272 N N . PRO A 1 181 ? 12.515 -5.833 -19.247 1.00 85.88 181 PRO A N 1
ATOM 1273 C CA . PRO A 1 181 ? 12.680 -7.282 -19.096 1.00 85.88 181 PRO A CA 1
ATOM 1274 C C . PRO A 1 181 ? 13.666 -7.700 -17.994 1.00 85.88 181 PRO A C 1
ATOM 1276 O O . PRO A 1 181 ? 13.732 -8.874 -17.649 1.00 85.88 181 PRO A O 1
ATOM 1279 N N . ALA A 1 182 ? 14.460 -6.765 -17.463 1.00 86.25 182 ALA A N 1
ATOM 1280 C CA . ALA A 1 182 ? 15.406 -7.041 -16.394 1.00 86.25 182 ALA A CA 1
ATOM 1281 C C . ALA A 1 182 ? 14.729 -7.161 -15.018 1.00 86.25 182 ALA A C 1
ATOM 1283 O O . ALA A 1 182 ? 15.379 -7.583 -14.063 1.00 86.25 182 ALA A O 1
ATOM 1284 N N . GLU A 1 183 ? 13.451 -6.803 -14.906 1.00 88.00 183 GLU A N 1
ATOM 1285 C CA . GLU A 1 183 ? 12.671 -6.891 -13.677 1.00 88.00 183 GLU A CA 1
ATOM 1286 C C . GLU A 1 183 ? 12.243 -8.336 -13.388 1.00 88.00 183 GLU A C 1
ATOM 1288 O O . GLU A 1 183 ? 11.162 -8.796 -13.758 1.00 88.00 183 GLU A O 1
ATOM 1293 N N . THR A 1 184 ? 13.155 -9.073 -12.770 1.00 87.50 184 THR A N 1
ATOM 1294 C CA . THR A 1 184 ? 13.140 -10.532 -12.643 1.00 87.50 184 THR A CA 1
ATOM 1295 C C . THR A 1 184 ? 13.188 -10.950 -11.180 1.00 87.50 184 THR A C 1
ATOM 1297 O O . THR A 1 184 ? 13.662 -10.205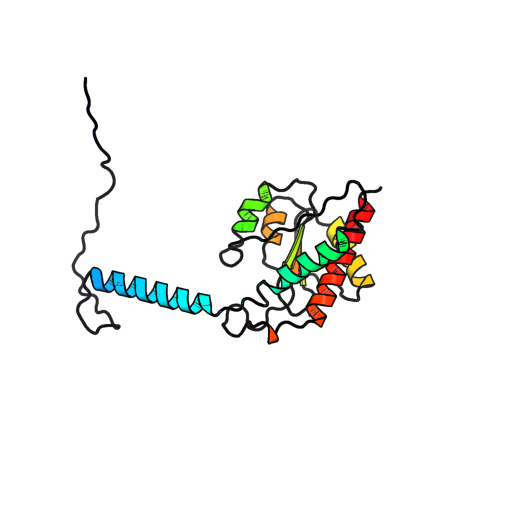 -10.321 1.00 87.50 184 THR A O 1
ATOM 1300 N N . ALA A 1 185 ? 12.669 -12.142 -10.878 1.00 87.69 185 ALA A N 1
ATOM 1301 C CA . ALA A 1 185 ? 12.529 -12.621 -9.503 1.00 87.69 185 ALA A CA 1
ATOM 1302 C C . ALA A 1 185 ? 13.861 -12.725 -8.742 1.00 87.69 185 ALA A C 1
ATOM 1304 O O . ALA A 1 185 ? 13.888 -12.488 -7.539 1.00 87.69 185 ALA A O 1
ATOM 1305 N N . ASP A 1 186 ? 14.973 -13.018 -9.419 1.00 87.12 186 ASP A N 1
ATOM 1306 C CA . ASP A 1 186 ? 16.310 -13.079 -8.813 1.00 87.12 186 ASP A CA 1
ATOM 1307 C C . ASP A 1 186 ? 16.822 -11.720 -8.308 1.00 87.12 186 ASP A C 1
ATOM 1309 O O . ASP A 1 186 ? 17.753 -11.676 -7.505 1.00 87.12 186 ASP A O 1
ATOM 1313 N N . ARG A 1 187 ? 16.193 -10.615 -8.723 1.00 85.31 187 ARG A N 1
ATOM 1314 C CA . ARG A 1 187 ? 16.495 -9.262 -8.235 1.00 85.31 187 ARG A CA 1
ATOM 1315 C C . ARG A 1 187 ? 15.633 -8.829 -7.058 1.00 85.31 187 ARG A C 1
ATOM 1317 O O . ARG A 1 187 ? 15.858 -7.753 -6.507 1.00 85.31 187 ARG A O 1
ATOM 1324 N N . VAL A 1 188 ? 14.647 -9.638 -6.680 1.00 88.19 188 VAL A N 1
ATOM 1325 C CA . VAL A 1 188 ? 13.836 -9.395 -5.491 1.00 88.19 188 VAL A CA 1
ATOM 1326 C C . VAL A 1 188 ? 14.602 -9.893 -4.275 1.00 88.19 188 VAL A C 1
ATOM 1328 O O . VAL A 1 188 ? 14.926 -11.073 -4.143 1.00 88.19 188 VAL A O 1
ATOM 1331 N N . GLU A 1 189 ? 14.890 -8.985 -3.352 1.00 87.06 189 GLU A N 1
ATOM 1332 C CA . GLU A 1 189 ? 15.681 -9.309 -2.175 1.00 87.06 189 GLU A CA 1
ATOM 1333 C C . GLU A 1 189 ? 14.791 -9.880 -1.065 1.00 87.06 189 GLU A C 1
ATOM 1335 O O . GLU A 1 189 ? 13.954 -9.186 -0.488 1.00 87.06 189 GLU A O 1
ATOM 1340 N N . THR A 1 190 ? 14.997 -11.145 -0.690 1.00 90.06 190 THR A N 1
ATOM 1341 C CA . THR A 1 190 ? 14.185 -11.806 0.351 1.00 90.06 190 THR A CA 1
ATOM 1342 C C . THR A 1 190 ? 14.164 -11.034 1.670 1.00 90.06 190 THR A C 1
ATOM 1344 O O . THR A 1 190 ? 13.125 -10.942 2.323 1.00 90.06 190 THR A O 1
ATOM 1347 N N . HIS A 1 191 ? 15.297 -10.456 2.078 1.00 89.19 191 HIS A N 1
ATOM 1348 C CA . HIS A 1 191 ? 15.367 -9.691 3.323 1.00 89.19 191 HIS A CA 1
ATOM 1349 C C . HIS A 1 191 ? 14.505 -8.420 3.268 1.00 89.19 191 HIS A C 1
ATOM 1351 O O . HIS A 1 191 ? 13.911 -8.060 4.284 1.00 89.19 191 HIS A O 1
ATOM 1357 N N . THR A 1 192 ? 14.372 -7.800 2.090 1.00 88.25 192 THR A N 1
ATOM 1358 C CA . THR A 1 192 ? 13.445 -6.691 1.855 1.00 88.25 192 THR A CA 1
ATOM 1359 C C . THR A 1 192 ? 12.006 -7.150 2.070 1.00 88.25 192 THR A C 1
ATOM 1361 O O . THR A 1 192 ? 11.282 -6.525 2.844 1.00 88.25 192 THR A O 1
ATOM 1364 N N . LEU A 1 193 ? 11.592 -8.262 1.450 1.00 92.12 193 LEU A N 1
ATOM 1365 C CA . LEU A 1 193 ? 10.222 -8.770 1.596 1.00 92.12 193 LEU A CA 1
ATOM 1366 C C . LEU A 1 193 ? 9.892 -9.079 3.060 1.00 92.12 193 LEU A C 1
ATOM 1368 O O . LEU A 1 193 ? 8.813 -8.737 3.546 1.00 92.12 193 LEU A O 1
ATOM 1372 N N . VAL A 1 194 ? 10.836 -9.681 3.788 1.00 94.12 194 VAL A N 1
ATOM 1373 C CA . VAL A 1 194 ? 10.688 -9.968 5.222 1.00 94.12 194 VAL A CA 1
ATOM 1374 C C . VAL A 1 194 ? 10.573 -8.678 6.035 1.00 94.12 194 VAL A C 1
ATOM 1376 O O . VAL A 1 194 ? 9.712 -8.587 6.910 1.00 94.12 194 VAL A O 1
ATOM 1379 N N . ALA A 1 195 ? 11.417 -7.681 5.765 1.00 93.44 195 ALA A N 1
ATOM 1380 C CA . ALA A 1 195 ? 11.401 -6.403 6.469 1.00 93.44 195 ALA A CA 1
ATOM 1381 C C . ALA A 1 195 ? 10.089 -5.635 6.229 1.00 93.44 195 ALA A C 1
ATOM 1383 O O . ALA A 1 195 ? 9.444 -5.207 7.187 1.00 93.44 195 ALA A O 1
ATOM 1384 N N . ALA A 1 196 ? 9.632 -5.560 4.979 1.00 94.12 196 ALA A N 1
ATOM 1385 C CA . ALA A 1 196 ? 8.364 -4.936 4.616 1.00 94.12 196 ALA A CA 1
ATOM 1386 C C . ALA A 1 196 ? 7.163 -5.674 5.222 1.00 94.12 196 ALA A C 1
ATOM 1388 O O . ALA A 1 196 ? 6.281 -5.049 5.806 1.00 94.12 196 ALA A O 1
ATOM 1389 N N . THR A 1 197 ? 7.167 -7.009 5.182 1.00 96.25 197 THR A N 1
ATOM 1390 C CA . THR A 1 197 ? 6.140 -7.832 5.840 1.00 96.25 197 THR A CA 1
ATOM 1391 C C . THR A 1 197 ? 6.077 -7.536 7.332 1.00 96.25 197 THR A C 1
ATOM 1393 O O . THR A 1 197 ? 4.994 -7.318 7.868 1.00 96.25 197 THR A O 1
ATOM 1396 N N . ARG A 1 198 ? 7.224 -7.478 8.021 1.00 96.50 198 ARG A N 1
ATOM 1397 C CA . ARG A 1 198 ? 7.274 -7.140 9.451 1.00 96.50 198 ARG A CA 1
ATOM 1398 C C . ARG A 1 198 ? 6.712 -5.749 9.724 1.00 96.50 198 ARG A C 1
ATOM 1400 O O . ARG A 1 198 ? 5.933 -5.608 10.664 1.00 96.50 198 ARG A O 1
ATOM 1407 N N . LEU A 1 199 ? 7.064 -4.757 8.903 1.00 96.06 199 LEU A N 1
ATOM 1408 C CA . LEU A 1 199 ? 6.542 -3.394 9.021 1.00 96.06 199 LEU A CA 1
ATOM 1409 C C . LEU A 1 199 ? 5.014 -3.366 8.864 1.00 96.06 199 LEU A C 1
ATOM 1411 O O . LEU A 1 199 ? 4.323 -2.807 9.716 1.00 96.06 199 LEU A O 1
ATOM 1415 N N . VAL A 1 200 ? 4.472 -4.018 7.833 1.00 96.56 200 VAL A N 1
ATOM 1416 C CA . VAL A 1 200 ? 3.021 -4.088 7.589 1.00 96.56 200 VAL A CA 1
ATOM 1417 C C . VAL A 1 200 ? 2.306 -4.835 8.716 1.00 96.56 200 VAL A C 1
ATOM 1419 O O . VAL A 1 200 ? 1.322 -4.334 9.255 1.00 96.56 200 VAL A O 1
ATOM 1422 N N . VAL A 1 201 ? 2.819 -5.994 9.141 1.00 97.50 201 VAL A N 1
ATOM 1423 C CA . VAL A 1 201 ? 2.271 -6.785 10.258 1.00 97.50 201 VAL A CA 1
ATOM 1424 C C . VAL A 1 201 ? 2.224 -5.960 11.544 1.00 97.50 201 VAL A C 1
ATOM 1426 O O . VAL A 1 201 ? 1.197 -5.946 12.227 1.00 97.50 201 VAL A O 1
ATOM 1429 N N . ALA A 1 202 ? 3.316 -5.269 11.878 1.00 97.38 202 ALA A N 1
ATOM 1430 C CA . ALA A 1 202 ? 3.380 -4.419 13.059 1.00 97.38 202 ALA A CA 1
ATOM 1431 C C . ALA A 1 202 ? 2.408 -3.237 12.944 1.00 97.38 202 ALA A C 1
ATOM 1433 O O . ALA A 1 202 ? 1.668 -2.981 13.888 1.00 97.38 202 ALA A O 1
ATOM 1434 N N . THR A 1 203 ? 2.315 -2.594 11.778 1.00 97.25 203 THR A N 1
ATOM 1435 C CA . THR A 1 203 ? 1.381 -1.481 11.535 1.00 97.25 203 THR A CA 1
ATOM 1436 C C . THR A 1 203 ? -0.073 -1.920 11.707 1.00 97.25 203 THR A C 1
ATOM 1438 O O . THR A 1 203 ? -0.821 -1.296 12.457 1.00 97.25 203 THR A O 1
ATOM 1441 N N . VAL A 1 204 ? -0.472 -3.037 11.086 1.00 96.50 204 VAL A N 1
ATOM 1442 C CA . VAL A 1 204 ? -1.826 -3.603 11.222 1.00 96.50 204 VAL A CA 1
ATOM 1443 C C . VAL A 1 204 ? -2.130 -3.943 12.681 1.00 96.50 204 VAL A C 1
ATOM 1445 O O . VAL A 1 204 ? -3.237 -3.696 13.151 1.00 96.50 204 VAL A O 1
ATOM 1448 N N . ARG A 1 205 ? -1.150 -4.462 13.431 1.00 95.88 205 ARG A N 1
ATOM 1449 C CA . ARG A 1 205 ? -1.299 -4.717 14.870 1.00 95.88 205 ARG A CA 1
ATOM 1450 C C . ARG A 1 205 ? -1.550 -3.429 15.665 1.00 95.88 205 ARG A C 1
ATOM 1452 O O . ARG A 1 205 ? -2.451 -3.428 16.499 1.00 95.88 205 ARG A O 1
ATOM 1459 N N . GLN A 1 206 ? -0.790 -2.360 15.414 1.00 95.06 206 GLN A N 1
ATOM 1460 C CA . GLN A 1 206 ? -0.970 -1.069 16.095 1.00 95.06 206 GLN A CA 1
ATOM 1461 C C . GLN A 1 206 ? -2.351 -0.461 15.801 1.00 95.06 206 GLN A C 1
ATOM 1463 O O . GLN A 1 206 ? -3.034 0.019 16.706 1.00 95.06 206 GLN A O 1
ATOM 1468 N N . LEU A 1 207 ? -2.799 -0.541 14.545 1.00 94.38 207 LEU A N 1
ATOM 1469 C CA . LEU A 1 207 ? -4.119 -0.061 14.135 1.00 94.38 207 LEU A CA 1
ATOM 1470 C C . LEU A 1 207 ? -5.243 -0.865 14.794 1.00 94.38 207 LEU A C 1
ATOM 1472 O O . LEU A 1 207 ? -6.152 -0.282 15.375 1.00 94.38 207 LEU A O 1
ATOM 1476 N N . ALA A 1 208 ? -5.155 -2.196 14.771 1.00 90.12 208 ALA A N 1
ATOM 1477 C CA . ALA A 1 208 ? -6.176 -3.063 15.354 1.00 90.12 208 ALA A CA 1
ATOM 1478 C C . ALA A 1 208 ? -6.279 -2.924 16.885 1.00 90.12 208 ALA A C 1
ATOM 1480 O O . ALA A 1 208 ? -7.377 -2.983 17.428 1.00 90.12 208 ALA A O 1
ATOM 1481 N N . GLY A 1 209 ? -5.160 -2.695 17.583 1.00 81.06 209 GLY A N 1
ATOM 1482 C CA . GLY A 1 209 ? -5.155 -2.440 19.030 1.00 81.06 209 GLY A CA 1
ATOM 1483 C C . GLY A 1 209 ? -5.745 -1.082 19.429 1.00 81.06 209 GLY A C 1
ATOM 1484 O O . GLY A 1 209 ? -6.092 -0.882 20.589 1.00 81.06 209 GLY A O 1
ATOM 1485 N N . SER A 1 210 ? -5.890 -0.161 18.473 1.00 72.88 210 SER A N 1
ATOM 1486 C CA . SER A 1 210 ? -6.490 1.160 18.699 1.00 72.88 210 SER A CA 1
ATOM 1487 C C . SER A 1 210 ? -8.023 1.150 18.577 1.00 72.88 210 SER A C 1
ATOM 1489 O O . SER A 1 210 ? -8.662 2.120 18.963 1.00 72.88 210 SER A O 1
ATOM 1491 N N . VAL A 1 211 ? -8.614 0.063 18.058 1.00 59.72 211 VAL A N 1
ATOM 1492 C CA . VAL A 1 211 ? -10.075 -0.116 17.887 1.00 59.72 211 VAL A CA 1
ATOM 1493 C C . VAL A 1 211 ? -10.757 -0.577 19.184 1.00 59.72 211 VAL A C 1
ATOM 1495 O O . VAL A 1 211 ? -11.962 -0.430 19.343 1.00 59.72 211 VAL A O 1
ATOM 1498 N N . THR A 1 212 ? -9.994 -1.107 20.140 1.00 48.50 212 THR A N 1
ATOM 1499 C CA . THR A 1 212 ? -10.493 -1.584 21.443 1.00 48.50 212 THR A CA 1
ATOM 1500 C C . THR A 1 212 ? -10.589 -0.494 22.524 1.00 48.50 212 THR A C 1
ATOM 1502 O O . THR A 1 212 ? -10.696 -0.830 23.704 1.00 48.50 212 THR A O 1
ATOM 1505 N N . GLY A 1 213 ? -10.505 0.787 22.146 1.00 38.81 213 GLY A N 1
ATOM 1506 C CA . GLY A 1 213 ? -10.540 1.949 23.047 1.00 38.81 213 GLY A CA 1
ATOM 1507 C C . GLY A 1 213 ? -11.844 2.730 22.987 1.00 38.81 213 GLY A C 1
ATOM 1508 O O . GLY A 1 213 ? -12.388 2.874 21.872 1.00 38.81 213 GLY A O 1
#

Foldseek 3Di:
DDDDDDDDPDDDDDDPDPPPQDQDPVPRDRDDPVNVVVVVVVVVVVVVVQVVLAQCQFVAVLQVLLQVLLCVVCVVPFDPPDDDDDDDFPDFVVPLVRLLVCLLVDDQADAEEGEGGAAQDLFAKDWAAPQPLLLVLLCVLCVVLVRHYDHHDDRTSQVSNRVSRHGGMYTYHDQVQPPHSVRHNVPRDPVRSVSSSSSSNSSSVSVSVVVVD

Solvent-accessible surface area (backbone atoms only — not comparable to full-atom values): 12084 Å² total; per-residue (Å²): 138,80,89,82,93,85,75,100,77,91,79,92,85,80,86,79,74,73,86,72,83,54,75,38,86,90,73,78,44,80,58,46,78,64,53,56,53,51,52,52,51,48,51,52,48,52,52,49,56,59,56,75,54,50,59,34,25,19,69,45,49,34,18,51,50,28,54,53,51,25,46,67,68,42,63,90,71,56,57,89,94,56,85,85,87,87,85,87,64,54,54,47,95,75,72,26,45,34,31,53,65,46,33,79,77,52,64,79,86,48,75,44,81,37,56,39,20,25,40,58,70,66,28,26,29,27,71,31,50,74,25,63,68,57,51,53,22,39,51,52,15,6,67,76,64,75,54,58,65,29,88,34,90,36,97,53,48,25,56,36,29,13,73,62,57,19,25,12,29,15,40,33,22,46,48,68,45,67,100,40,71,67,13,32,62,91,72,43,41,65,69,29,48,52,51,52,20,49,33,51,40,41,20,53,50,49,55,54,64,59,68,82,110